Protein AF-A0A242JW82-F1 (afdb_monomer)

Sequence (270 aa):
NHHTPETTEVKGTKTWDDANNQDGKRPDSITVNLLADGEQIATKAVTENDGWSYEFQNLPKYKDGKEIVYTITENAVENYTTEIEGFNITNTYNPGKISGTVVKHWEDKNNQAGIRPDSIKIQLYANGEKQGQPVELTEKGNWMYSWKELEARDKDGKAIQYSIKEVDVADGYTATITGENTGNLLITNTHTFNTPKEPKTPSGYKTTNNPKTPSEAKATNQPKTPSALKRYLPKTGEQRAVWMMVAGLIVLLTISMYYFYQKKKIRKDQ

Foldseek 3Di:
DDDDFDWDKAKEAEAEACVVCPVVQDDQWWKKFKDWLQHTDDIDIAGVVNVRIDMDTRHGQDDPRHGIDIDMWIFKRAQWWWDQDGRYIYTYRHHQFIKAKEAEHEACRVCPVVQDDQKWWKFKDWQNHTDDDTDIAGVVNSRMDMDTGHGQADPVRHGIDMDMDTDPQGPQWDWDWDDPGRRYIYIYTHGDPPDPDDPPDPPDDDDDDDDDDDDDDDDDDDDDDDDDDDDDDDDDDDDPDPVVVVVVVVVVVVVVVVVVVVVVVVVVVD

Organism: NCBI:txid1987383

InterPro domains:
  IPR008454 Collagen-binding surface protein Cna-like, B-type domain [PF05738] (10-92)
  IPR008454 Collagen-binding surface protein Cna-like, B-type domain [PF05738] (101-190)
  IPR008454 Collagen-binding surface protein Cna-like, B-type domain [cd00222] (8-93)
  IPR008454 Collagen-binding surface protein Cna-like, B-type domain [cd00222] (101-191)
  IPR019931 LPXTG cell wall anchor motif [PF00746] (231-265)

Secondary structure (DSSP, 8-state):
--PPPPEEEEEEEEEEESTTTTTS---SEEEEEEEETTEEEEEEEEEGGGTTEEEEEEEESEETTEE--EEEEE---TTEEEEEETTEEEEEE-TTEEEEEEEEEEESTTTTTS---SEEEEEEEETTEEEEEEEEEEGGGTTEEEEEEEESB-TTSPBP-EEEEEESPPTTEEEEEE-SSTTSEEEEEEE---PPP-----------------------------------PPP------TTHHHHHHHHHHHHHHHHHHHHHHHTT--

Solvent-accessible surface area (backbone atoms only — not comparable to full-atom values): 16649 Å² total; per-residue (Å²): 136,88,80,79,79,61,61,41,70,52,65,34,42,56,46,76,52,39,77,87,46,70,83,69,66,72,69,78,58,50,44,41,35,38,22,50,57,43,40,79,77,49,72,44,80,38,28,68,92,53,70,29,39,52,75,47,72,80,36,68,40,56,56,98,89,38,74,57,51,75,49,67,42,45,54,51,46,83,30,19,28,66,46,73,60,85,54,32,37,36,36,36,64,34,83,58,16,20,25,34,24,41,31,42,21,69,51,38,75,88,51,70,82,72,70,73,67,79,58,50,37,35,36,42,23,50,73,83,41,80,44,84,75,66,46,77,31,27,70,93,53,68,25,39,52,70,49,66,66,39,65,42,44,47,99,86,67,46,75,52,51,71,49,74,43,76,50,83,73,55,89,73,50,48,82,48,77,51,60,96,44,54,11,48,28,37,35,38,36,40,46,74,80,79,68,77,74,74,77,78,72,82,89,79,77,89,84,79,86,84,90,86,88,87,84,90,81,90,83,90,84,87,87,85,84,83,83,86,80,87,74,85,74,89,77,81,87,77,97,76,70,84,71,60,68,65,58,56,57,57,54,54,54,54,53,52,52,51,54,53,51,53,61,53,52,62,67,72,79,112

Radius of gyration: 29.51 Å; Cα contacts (8 Å, |Δi|>4): 415; chains: 1; bounding box: 77×64×90 Å

Structure (mmCIF, N/CA/C/O backbone):
data_AF-A0A242JW82-F1
#
_entry.id   AF-A0A242JW82-F1
#
loop_
_atom_site.group_PDB
_atom_site.id
_atom_site.type_symbol
_atom_site.label_atom_id
_atom_site.label_alt_id
_atom_site.label_comp_id
_atom_site.label_asym_id
_atom_site.label_entity_id
_atom_site.label_seq_id
_atom_site.pdbx_PDB_ins_code
_atom_site.Cartn_x
_atom_site.Cartn_y
_atom_site.Cartn_z
_atom_site.occupancy
_atom_site.B_iso_or_equiv
_atom_site.auth_seq_id
_atom_site.auth_comp_id
_atom_site.auth_asym_id
_atom_site.auth_atom_id
_atom_site.pdbx_PDB_model_num
ATOM 1 N N . ASN A 1 1 ? -0.964 12.683 -38.938 1.00 51.31 1 ASN A N 1
ATOM 2 C CA . ASN A 1 1 ? -1.502 11.637 -38.044 1.00 51.31 1 ASN A CA 1
ATOM 3 C C . ASN A 1 1 ? -1.725 12.237 -36.675 1.00 51.31 1 ASN A C 1
ATOM 5 O O . ASN A 1 1 ? -0.751 12.574 -36.019 1.00 51.31 1 ASN A O 1
ATOM 9 N N . HIS A 1 2 ? -2.982 12.439 -36.287 1.00 53.31 2 HIS A N 1
ATOM 10 C CA . HIS A 1 2 ? -3.325 12.796 -34.914 1.00 53.31 2 HIS A CA 1
ATOM 11 C C . HIS A 1 2 ? -3.741 11.493 -34.233 1.00 53.31 2 HIS A C 1
ATOM 13 O O . HIS A 1 2 ? -4.727 10.882 -34.632 1.00 53.31 2 HIS A O 1
ATOM 19 N N . HIS A 1 3 ? -2.904 11.001 -33.323 1.00 75.56 3 HIS A N 1
ATOM 20 C CA . HIS A 1 3 ? -3.208 9.829 -32.515 1.00 75.56 3 HIS A CA 1
ATOM 21 C C . HIS A 1 3 ? -3.712 10.332 -31.167 1.00 75.56 3 HIS A C 1
ATOM 23 O O . HIS A 1 3 ? -2.962 10.998 -30.454 1.00 75.56 3 HIS A O 1
ATOM 29 N N . THR A 1 4 ? -4.962 10.031 -30.834 1.00 81.06 4 THR A N 1
ATOM 30 C CA . THR A 1 4 ? -5.502 10.265 -29.494 1.00 81.06 4 THR A CA 1
ATOM 31 C C . THR A 1 4 ? -5.134 9.055 -28.636 1.00 81.06 4 THR A C 1
ATOM 33 O O . THR A 1 4 ? -5.543 7.950 -28.988 1.00 81.06 4 THR A O 1
ATOM 36 N N . PRO A 1 5 ? -4.330 9.209 -27.567 1.00 86.62 5 PRO A N 1
ATOM 37 C CA . PRO A 1 5 ? -3.989 8.096 -26.685 1.00 86.62 5 PRO A CA 1
ATOM 38 C C . PRO A 1 5 ? -5.240 7.465 -26.065 1.00 86.62 5 PRO A C 1
ATOM 40 O O . PRO A 1 5 ? -6.140 8.184 -25.636 1.00 86.62 5 PRO A O 1
ATOM 43 N N . GLU A 1 6 ? -5.284 6.132 -26.003 1.00 94.88 6 GLU A N 1
ATOM 44 C CA . GLU A 1 6 ? -6.328 5.422 -25.259 1.00 94.88 6 GLU A CA 1
ATOM 45 C C . GLU A 1 6 ? -6.200 5.714 -23.763 1.00 94.88 6 GLU A C 1
ATOM 47 O O . GLU A 1 6 ? -5.103 5.657 -23.193 1.00 94.88 6 GLU A O 1
ATOM 52 N N . THR A 1 7 ? -7.337 5.988 -23.128 1.00 97.31 7 THR A N 1
ATOM 53 C CA . THR A 1 7 ? -7.432 6.229 -21.692 1.00 97.31 7 THR A CA 1
ATOM 54 C C . THR A 1 7 ? -8.337 5.211 -21.005 1.00 97.31 7 THR A C 1
ATOM 56 O O . THR A 1 7 ? -9.141 4.526 -21.636 1.00 97.31 7 THR A O 1
ATOM 59 N N . THR A 1 8 ? -8.176 5.105 -19.692 1.00 98.19 8 THR A N 1
ATOM 60 C CA . THR A 1 8 ? -8.960 4.289 -18.771 1.00 98.19 8 THR A CA 1
ATOM 61 C C . THR A 1 8 ? -9.252 5.085 -17.494 1.00 98.19 8 THR A C 1
ATOM 63 O O . THR A 1 8 ? -8.853 6.247 -17.350 1.00 98.19 8 THR A O 1
ATOM 66 N N . GLU A 1 9 ? -9.957 4.461 -16.562 1.00 98.31 9 GLU A N 1
ATOM 67 C CA . GLU A 1 9 ? -10.269 4.993 -15.241 1.00 98.31 9 GLU A CA 1
ATOM 68 C C . GLU A 1 9 ? -10.112 3.909 -14.171 1.00 98.31 9 GLU A C 1
ATOM 70 O O . GLU A 1 9 ? -10.238 2.714 -14.445 1.00 98.31 9 GLU A O 1
ATOM 75 N N . VAL A 1 10 ? -9.856 4.338 -12.937 1.00 98.75 10 VAL A N 1
ATOM 76 C CA . VAL A 1 10 ? -9.871 3.481 -11.746 1.00 98.75 10 VAL A CA 1
ATOM 77 C C . VAL A 1 10 ? -10.945 4.003 -10.806 1.00 98.75 10 VAL A C 1
ATOM 79 O O . VAL A 1 10 ? -10.917 5.172 -10.423 1.00 98.75 10 VAL A O 1
ATOM 82 N N . LYS A 1 11 ? -11.882 3.129 -10.430 1.00 98.62 11 LYS A N 1
ATOM 83 C CA . LYS A 1 11 ? -13.003 3.415 -9.526 1.00 98.62 11 LYS A CA 1
ATOM 84 C C . LYS A 1 11 ? -13.031 2.408 -8.394 1.00 98.62 11 LYS A C 1
ATOM 86 O O . LYS A 1 11 ? -12.814 1.221 -8.629 1.00 98.62 11 LYS A O 1
ATOM 91 N N . GLY A 1 12 ? -13.332 2.888 -7.197 1.00 98.62 12 GLY A N 1
ATOM 92 C CA . GLY A 1 12 ? -13.334 2.078 -5.992 1.00 98.62 12 GLY A CA 1
ATOM 93 C C . GLY A 1 12 ? -14.294 2.598 -4.936 1.00 98.62 12 GLY A C 1
ATOM 94 O O . GLY A 1 12 ? -14.728 3.753 -4.968 1.00 98.62 12 GLY A O 1
ATOM 95 N N . THR A 1 13 ? -14.613 1.723 -3.990 1.00 98.56 13 THR A N 1
ATOM 96 C CA . THR A 1 13 ? -15.412 2.054 -2.807 1.00 98.56 13 THR A CA 1
ATOM 97 C C . THR A 1 13 ? -14.682 1.670 -1.536 1.00 98.56 13 THR A C 1
ATOM 99 O O . THR A 1 13 ? -13.872 0.742 -1.521 1.00 98.56 13 THR A O 1
ATOM 102 N N . LYS A 1 14 ? -14.979 2.400 -0.466 1.00 98.62 14 LYS A N 1
ATOM 103 C CA . LYS A 1 14 ? -14.490 2.164 0.878 1.00 98.62 14 LYS A CA 1
ATOM 104 C C . LYS A 1 14 ? -15.633 1.648 1.749 1.00 98.62 14 LYS A C 1
ATOM 106 O O . LYS A 1 14 ? -16.652 2.310 1.917 1.00 98.62 14 LYS A O 1
ATOM 111 N N . THR A 1 15 ? -15.424 0.479 2.337 1.00 98.75 15 THR A N 1
ATOM 112 C CA . THR A 1 15 ? -16.313 -0.131 3.325 1.00 98.75 15 THR A CA 1
ATOM 113 C C . THR A 1 15 ? -15.662 -0.094 4.704 1.00 98.75 15 THR A C 1
ATOM 115 O O . THR A 1 15 ? -14.454 -0.301 4.850 1.00 98.75 15 THR A O 1
ATOM 118 N N . TRP A 1 16 ? -16.478 0.170 5.720 1.00 98.81 16 TRP A N 1
ATOM 119 C CA . TRP A 1 16 ? -16.090 0.116 7.125 1.00 98.81 16 TRP A CA 1
ATOM 120 C C . TRP A 1 16 ? -16.782 -1.068 7.797 1.00 98.81 16 TRP A C 1
ATOM 122 O O . TRP A 1 16 ? -18.008 -1.157 7.783 1.00 98.81 16 TRP A O 1
ATOM 132 N N . ASP A 1 17 ? -15.993 -1.959 8.386 1.00 98.62 17 ASP A N 1
ATOM 133 C CA . ASP A 1 17 ? -16.448 -3.068 9.222 1.00 98.62 17 ASP A CA 1
ATOM 134 C C . ASP A 1 17 ? -16.107 -2.748 10.686 1.00 98.62 17 ASP A C 1
ATOM 136 O O . ASP A 1 17 ? -15.070 -3.133 11.226 1.00 98.62 17 ASP A O 1
ATOM 140 N N . ASP A 1 18 ? -16.939 -1.896 11.287 1.00 98.50 18 ASP A N 1
ATOM 141 C CA . ASP A 1 18 ? -16.693 -1.251 12.586 1.00 98.50 18 ASP A CA 1
ATOM 142 C C . ASP A 1 18 ? -17.968 -1.091 13.434 1.00 98.50 18 ASP A C 1
ATOM 144 O O . ASP A 1 18 ? -18.084 -0.178 14.255 1.00 98.50 18 ASP A O 1
ATOM 148 N N . ALA A 1 19 ? -18.957 -1.960 13.195 1.00 98.25 19 ALA A N 1
ATOM 149 C CA . ALA A 1 19 ? -20.264 -1.930 13.853 1.00 98.25 19 ALA A CA 1
ATOM 150 C C . ALA A 1 19 ? -20.965 -0.555 13.771 1.00 98.25 19 ALA A C 1
ATOM 152 O O . ALA A 1 19 ? -21.528 -0.072 14.752 1.00 98.25 19 ALA A O 1
ATOM 153 N N . ASN A 1 20 ? -20.952 0.071 12.587 1.00 97.38 20 ASN A N 1
ATOM 154 C CA . ASN A 1 20 ? -21.469 1.428 12.360 1.00 97.38 20 ASN A CA 1
ATOM 155 C C . ASN A 1 20 ? -20.783 2.475 13.248 1.00 97.38 20 ASN A C 1
ATOM 157 O O . ASN A 1 20 ? -21.441 3.348 13.815 1.00 97.38 20 ASN A O 1
ATOM 161 N N . ASN A 1 21 ? -19.456 2.388 13.350 1.00 98.00 21 ASN A N 1
ATOM 162 C CA . ASN A 1 21 ? -18.626 3.280 14.154 1.00 98.00 21 ASN A CA 1
ATOM 163 C C . ASN A 1 21 ? -19.058 3.343 15.635 1.00 98.00 21 ASN A C 1
ATOM 165 O O . ASN A 1 21 ? -19.049 4.415 16.241 1.00 98.00 21 ASN A O 1
ATOM 169 N N . GLN A 1 22 ? -19.437 2.203 16.227 1.00 98.19 22 GLN A N 1
ATOM 170 C CA . GLN A 1 22 ? -19.924 2.123 17.613 1.00 98.19 22 GLN A CA 1
ATOM 171 C C . GLN A 1 22 ? -18.964 2.780 18.623 1.00 98.19 22 GLN A C 1
ATOM 173 O O . GLN A 1 22 ? -19.408 3.426 19.572 1.00 98.19 22 GLN A O 1
ATOM 178 N N . ASP A 1 23 ? -17.655 2.638 18.402 1.00 97.75 23 ASP A N 1
ATOM 179 C CA . ASP A 1 23 ? -16.612 3.153 19.295 1.00 97.75 23 ASP A CA 1
ATOM 180 C C . ASP A 1 23 ? -16.144 4.579 18.951 1.00 97.75 23 ASP A C 1
ATOM 182 O O . ASP A 1 23 ? -15.255 5.123 19.615 1.00 97.75 23 ASP A O 1
ATOM 186 N N . GLY A 1 24 ? -16.711 5.198 17.908 1.00 97.94 24 GLY A N 1
ATOM 187 C CA . GLY A 1 24 ? -16.360 6.556 17.484 1.00 97.94 24 GLY A CA 1
ATOM 188 C C . GLY A 1 24 ? -14.897 6.705 17.050 1.00 97.94 24 GLY A C 1
ATOM 189 O O . GLY A 1 24 ? -14.291 7.747 17.294 1.00 97.94 24 GLY A O 1
ATOM 190 N N . LYS A 1 25 ? -14.296 5.647 16.485 1.00 98.19 25 LYS A N 1
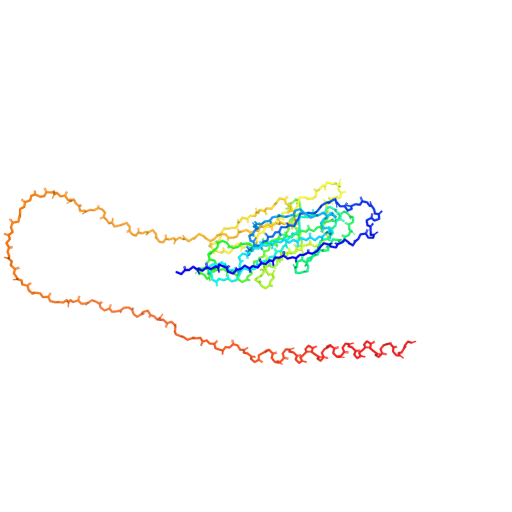ATOM 191 C CA . LYS A 1 25 ? -12.878 5.602 16.076 1.00 98.19 25 LYS A CA 1
ATOM 192 C C . LYS A 1 25 ? -12.649 5.722 14.579 1.00 98.19 25 LYS A C 1
ATOM 194 O O . LYS A 1 25 ? -11.498 5.819 14.161 1.00 98.19 25 LYS A O 1
ATOM 199 N N . ARG A 1 26 ? -13.703 5.687 13.763 1.00 98.56 26 ARG A N 1
ATOM 200 C CA . ARG A 1 26 ? -13.588 5.925 12.323 1.00 98.56 26 ARG A CA 1
ATOM 201 C C . ARG A 1 26 ? -13.021 7.334 12.075 1.00 98.56 26 ARG A C 1
ATOM 203 O O . ARG A 1 26 ? -13.561 8.285 12.639 1.00 98.56 26 ARG A O 1
ATOM 210 N N . PRO A 1 27 ? -11.957 7.488 11.268 1.00 98.31 27 PRO A N 1
ATOM 211 C CA . PRO A 1 27 ? -11.445 8.801 10.897 1.00 98.31 27 PRO A CA 1
ATOM 212 C C . PRO A 1 27 ? -12.389 9.506 9.914 1.00 98.31 27 PRO A C 1
ATOM 214 O O . PRO A 1 27 ? -13.105 8.860 9.151 1.00 98.31 27 PRO A O 1
ATOM 217 N N . ASP A 1 28 ? -12.309 10.834 9.861 1.00 98.38 28 ASP A N 1
ATOM 218 C CA . ASP A 1 28 ? -13.106 11.652 8.932 1.00 98.38 28 ASP A CA 1
ATOM 219 C C . ASP A 1 28 ? -12.698 11.460 7.459 1.00 98.38 28 ASP A C 1
ATOM 221 O O . ASP A 1 28 ? -13.462 11.758 6.538 1.00 98.38 28 ASP A O 1
ATOM 225 N N . SER A 1 29 ? -11.472 10.979 7.223 1.00 98.50 29 SER A N 1
ATOM 226 C CA . SER A 1 29 ? -10.948 10.714 5.886 1.00 98.50 29 SER A CA 1
ATOM 227 C C . SER A 1 29 ? -9.929 9.578 5.871 1.00 98.50 29 SER A C 1
ATOM 229 O O . SER A 1 29 ? -9.275 9.290 6.874 1.00 98.50 29 SER A O 1
ATOM 231 N N . ILE A 1 30 ? -9.767 8.972 4.699 1.00 98.56 30 ILE A N 1
ATOM 232 C CA . ILE A 1 30 ? -8.640 8.098 4.354 1.00 98.56 30 ILE A CA 1
ATOM 233 C C . ILE A 1 30 ? -7.867 8.708 3.186 1.00 98.56 30 ILE A C 1
ATOM 235 O O . ILE A 1 30 ? -8.388 9.555 2.460 1.00 98.56 30 ILE A O 1
ATOM 239 N N . THR A 1 31 ? -6.634 8.254 2.970 1.00 98.50 31 THR A N 1
ATOM 240 C CA . THR A 1 31 ? -5.857 8.597 1.771 1.00 98.50 31 THR A CA 1
ATOM 241 C C . THR A 1 31 ? -5.645 7.350 0.928 1.00 98.50 31 THR A C 1
ATOM 243 O O . THR A 1 31 ? -4.999 6.406 1.380 1.00 98.50 31 THR A O 1
ATOM 246 N N . VAL A 1 32 ? -6.173 7.370 -0.295 1.00 98.75 32 VAL A N 1
ATOM 247 C CA . VAL A 1 32 ? -5.980 6.328 -1.308 1.00 98.75 32 VAL A CA 1
ATOM 248 C C . VAL A 1 32 ? -4.890 6.772 -2.273 1.00 98.75 32 VAL A C 1
ATOM 250 O O . VAL A 1 32 ? -4.947 7.882 -2.807 1.00 98.75 32 VAL A O 1
ATOM 253 N N . ASN A 1 33 ? -3.913 5.908 -2.524 1.00 98.44 33 ASN A N 1
ATOM 254 C CA . ASN A 1 33 ? -2.832 6.146 -3.473 1.00 98.44 33 ASN A CA 1
ATOM 255 C C . ASN A 1 33 ? -3.079 5.315 -4.735 1.00 98.44 33 ASN A C 1
ATOM 257 O O . ASN A 1 33 ? -3.393 4.130 -4.639 1.00 98.44 33 ASN A O 1
ATOM 261 N N . LEU A 1 34 ? -2.924 5.927 -5.908 1.00 98.62 34 LEU A N 1
ATOM 262 C CA . LEU A 1 34 ? -2.964 5.251 -7.203 1.00 98.62 34 LEU A CA 1
ATOM 263 C C . LEU A 1 34 ? -1.539 4.997 -7.683 1.00 98.62 34 LEU A C 1
ATOM 265 O O . LEU A 1 34 ? -0.732 5.932 -7.751 1.00 98.62 34 LEU A O 1
ATOM 269 N N . LEU A 1 35 ? -1.264 3.754 -8.071 1.00 98.31 35 LEU A N 1
ATOM 270 C CA . LEU A 1 35 ? 0.023 3.341 -8.606 1.00 98.31 35 LEU A CA 1
ATOM 271 C C . LEU A 1 35 ? -0.118 2.830 -10.043 1.00 98.31 35 LEU A C 1
ATOM 273 O O . LEU A 1 35 ? -1.079 2.135 -10.368 1.00 98.31 35 LEU A O 1
ATOM 277 N N . ALA A 1 36 ? 0.850 3.178 -10.888 1.00 98.19 36 ALA A N 1
ATOM 278 C CA . ALA A 1 36 ? 1.005 2.727 -12.266 1.00 98.19 36 ALA A CA 1
ATOM 279 C C . ALA A 1 36 ? 2.320 1.951 -12.380 1.00 98.19 36 ALA A C 1
ATOM 281 O O . ALA A 1 36 ? 3.388 2.519 -12.164 1.00 98.19 36 ALA A O 1
ATOM 282 N N . ASP A 1 37 ? 2.258 0.651 -12.670 1.00 97.31 37 ASP A N 1
ATOM 283 C CA . ASP A 1 37 ? 3.437 -0.232 -12.706 1.00 97.31 37 ASP A CA 1
ATOM 284 C C . ASP A 1 37 ? 4.290 -0.134 -11.420 1.00 97.31 37 ASP A C 1
ATOM 286 O O . ASP A 1 37 ? 5.526 -0.112 -11.438 1.00 97.31 37 ASP A O 1
ATOM 290 N N . GLY A 1 38 ? 3.603 -0.015 -10.281 1.00 96.19 38 GLY A N 1
ATOM 291 C CA . GLY A 1 38 ? 4.198 0.144 -8.955 1.00 96.19 38 GLY A CA 1
ATOM 292 C C . GLY A 1 38 ? 4.685 1.558 -8.615 1.00 96.19 38 GLY A C 1
ATOM 293 O O . GLY A 1 38 ? 5.053 1.790 -7.471 1.00 96.19 38 GLY A O 1
ATOM 294 N N . GLU A 1 39 ? 4.669 2.513 -9.548 1.00 95.88 39 GLU A N 1
ATOM 295 C CA . GLU A 1 39 ? 5.005 3.921 -9.293 1.00 95.88 39 GLU A CA 1
ATOM 296 C C . GLU A 1 39 ? 3.769 4.675 -8.794 1.00 95.88 39 GLU A C 1
ATOM 298 O O . GLU A 1 39 ? 2.738 4.668 -9.460 1.00 95.88 39 GLU A O 1
ATOM 303 N N . GLN A 1 40 ? 3.842 5.358 -7.652 1.00 96.62 40 GLN A N 1
ATOM 304 C CA . GLN A 1 40 ? 2.736 6.204 -7.201 1.00 96.62 40 GLN A CA 1
ATOM 305 C C . GLN A 1 40 ? 2.601 7.443 -8.096 1.00 96.62 40 GLN A C 1
ATOM 307 O O . GLN A 1 40 ? 3.508 8.268 -8.155 1.00 96.62 40 GLN A O 1
ATOM 312 N N . ILE A 1 41 ? 1.437 7.611 -8.730 1.00 97.44 41 ILE A N 1
ATOM 313 C CA . ILE A 1 41 ? 1.179 8.713 -9.673 1.00 97.44 41 ILE A CA 1
ATOM 314 C C . ILE A 1 41 ? 0.133 9.719 -9.184 1.00 97.44 41 ILE A C 1
ATOM 316 O O . ILE A 1 41 ? 0.066 10.834 -9.698 1.00 97.44 41 ILE A O 1
ATOM 320 N N . ALA A 1 42 ? -0.701 9.341 -8.214 1.00 98.06 42 ALA A N 1
ATOM 321 C CA . ALA A 1 42 ? -1.715 10.221 -7.649 1.00 98.06 42 ALA A CA 1
ATOM 322 C C . ALA A 1 42 ? -2.119 9.771 -6.243 1.00 98.06 42 ALA A C 1
ATOM 324 O O . ALA A 1 42 ? -1.948 8.611 -5.867 1.00 98.06 42 ALA A O 1
ATOM 325 N N . THR A 1 43 ? -2.705 10.692 -5.485 1.00 97.88 43 THR A N 1
ATOM 326 C CA . THR A 1 43 ? -3.366 10.411 -4.209 1.00 97.88 43 THR A CA 1
ATOM 327 C C . THR A 1 43 ? -4.721 11.102 -4.168 1.00 97.88 43 THR A C 1
ATOM 329 O O . THR A 1 43 ? -4.953 12.091 -4.868 1.00 97.88 43 THR A O 1
ATOM 332 N N . LYS A 1 44 ? -5.640 10.568 -3.365 1.00 98.25 44 LYS A N 1
ATOM 333 C CA . LYS A 1 44 ? -6.968 11.140 -3.149 1.00 98.25 44 LYS A CA 1
ATOM 334 C C . LYS A 1 44 ? -7.383 10.955 -1.697 1.00 98.25 44 LYS A C 1
ATOM 336 O O . LYS A 1 44 ? -7.354 9.841 -1.178 1.00 98.25 44 LYS A O 1
ATOM 341 N N . ALA A 1 45 ? -7.773 12.052 -1.054 1.00 98.44 45 ALA A N 1
ATOM 342 C CA . ALA A 1 45 ? -8.498 11.990 0.205 1.00 98.44 45 ALA A CA 1
ATOM 343 C C . ALA A 1 45 ? -9.941 11.552 -0.081 1.00 98.44 45 ALA A C 1
ATOM 345 O O . ALA A 1 45 ? -10.555 12.061 -1.020 1.00 98.44 45 ALA A O 1
ATOM 346 N N . VAL A 1 46 ? -10.456 10.602 0.696 1.00 98.69 46 VAL A N 1
ATOM 347 C CA . VAL A 1 46 ? -11.823 10.076 0.569 1.00 98.69 46 VAL A CA 1
ATOM 348 C C . VAL A 1 46 ? -12.522 10.230 1.907 1.00 98.69 46 VAL A C 1
ATOM 350 O O . VAL A 1 46 ? -11.972 9.833 2.935 1.00 98.69 46 VAL A O 1
ATOM 353 N N . THR A 1 47 ? -13.715 10.811 1.882 1.00 98.69 47 THR A N 1
ATOM 354 C CA . THR A 1 47 ? -14.495 11.172 3.069 1.00 98.69 47 THR A CA 1
ATOM 355 C C . THR A 1 47 ? -15.904 10.582 3.015 1.00 98.69 47 THR A C 1
ATOM 357 O O . THR A 1 47 ? -16.341 10.032 2.001 1.00 98.69 47 THR A O 1
ATOM 360 N N . GLU A 1 48 ? -16.659 10.748 4.100 1.00 98.12 48 GLU A N 1
ATOM 361 C CA . GLU A 1 48 ? -18.090 10.432 4.119 1.00 98.12 48 GLU A CA 1
ATOM 362 C C . GLU A 1 48 ? -18.903 11.289 3.131 1.00 98.12 48 GLU A C 1
ATOM 364 O O . GLU A 1 48 ? -19.844 10.782 2.523 1.00 98.12 48 GLU A O 1
ATOM 369 N N . ASN A 1 49 ? -18.509 12.547 2.891 1.00 98.25 49 ASN A N 1
ATOM 370 C CA . ASN A 1 49 ? -19.175 13.423 1.915 1.00 98.25 49 ASN A CA 1
ATOM 371 C C . ASN A 1 49 ? -19.054 12.899 0.475 1.00 98.25 49 ASN A C 1
ATOM 373 O O . ASN A 1 49 ? -19.919 13.175 -0.354 1.00 98.25 49 ASN A O 1
ATOM 377 N N . ASP A 1 50 ? -18.011 12.114 0.189 1.00 97.94 50 ASP A N 1
ATOM 378 C CA . ASP A 1 50 ? -17.818 11.430 -1.095 1.00 97.94 50 ASP A CA 1
ATOM 379 C C . ASP A 1 50 ? -18.614 10.112 -1.179 1.00 97.94 50 ASP A C 1
ATOM 381 O O . ASP A 1 50 ? -18.440 9.323 -2.113 1.00 97.94 50 ASP A O 1
ATOM 385 N N . GLY A 1 51 ? -19.438 9.813 -0.167 1.00 98.38 51 GLY A N 1
ATOM 386 C CA . GLY A 1 51 ? -20.110 8.525 -0.020 1.00 98.38 51 GLY A CA 1
ATOM 387 C C . GLY A 1 51 ? -19.126 7.364 0.103 1.00 98.38 51 GLY A C 1
ATOM 388 O O . GLY A 1 51 ? -19.443 6.260 -0.335 1.00 98.38 51 GLY A O 1
ATOM 389 N N . TRP A 1 52 ? -17.918 7.618 0.629 1.00 98.56 52 TRP A N 1
ATOM 390 C CA . TRP A 1 52 ? -16.827 6.643 0.681 1.00 98.56 52 TRP A CA 1
ATOM 391 C C . TRP A 1 52 ? -16.507 6.028 -0.694 1.00 98.56 52 TRP A C 1
ATOM 393 O O . TRP A 1 52 ? -16.194 4.845 -0.812 1.00 98.56 52 TRP A O 1
ATOM 403 N N . SER A 1 53 ? -16.574 6.835 -1.754 1.00 98.50 53 SER A N 1
ATOM 404 C CA . SER A 1 53 ? -16.252 6.424 -3.122 1.00 98.50 53 SER A CA 1
ATOM 405 C C . SER A 1 53 ? -15.141 7.282 -3.718 1.00 98.50 53 SER A C 1
ATOM 407 O O . SER A 1 53 ? -14.937 8.434 -3.334 1.00 98.50 53 SER A O 1
ATOM 409 N N . TYR A 1 54 ? -14.384 6.717 -4.656 1.00 98.75 54 TYR A N 1
ATOM 410 C CA . TYR A 1 54 ? -13.329 7.450 -5.342 1.00 98.75 54 TYR A CA 1
ATOM 411 C C . TYR A 1 54 ? -13.152 7.009 -6.787 1.00 98.75 54 TYR A C 1
ATOM 413 O O . TYR A 1 54 ? -13.547 5.925 -7.214 1.00 98.75 54 TYR A O 1
ATOM 421 N N . GLU A 1 55 ? -12.521 7.902 -7.538 1.00 98.62 55 GLU A N 1
ATOM 422 C CA . GLU A 1 55 ? -12.319 7.779 -8.970 1.00 98.62 55 GLU A CA 1
ATOM 423 C C . GLU A 1 55 ? -11.071 8.560 -9.383 1.00 98.62 55 GLU A C 1
ATOM 425 O O . GLU A 1 55 ? -10.852 9.679 -8.893 1.00 98.62 55 GLU A O 1
ATOM 430 N N . PHE A 1 56 ? -10.311 7.966 -10.303 1.00 98.69 56 PHE A N 1
ATOM 431 C CA . PHE A 1 56 ? -9.218 8.561 -11.062 1.00 98.69 56 PHE A CA 1
ATOM 432 C C . PHE A 1 56 ? -9.517 8.394 -12.560 1.00 98.69 56 PHE A C 1
ATOM 434 O O . PHE A 1 56 ? -9.618 7.268 -13.046 1.00 98.69 56 PHE A O 1
ATOM 441 N N . GLN A 1 57 ? -9.676 9.504 -13.282 1.00 97.94 57 GLN A N 1
ATOM 442 C CA . GLN A 1 57 ? -10.067 9.526 -14.699 1.00 97.94 57 GLN A CA 1
ATOM 443 C C . GLN A 1 57 ? -8.889 9.849 -15.621 1.00 97.94 57 GLN A C 1
ATOM 445 O O . GLN A 1 57 ? -7.867 10.373 -15.181 1.00 97.94 57 GLN A O 1
ATOM 450 N N . ASN A 1 58 ? -9.091 9.635 -16.925 1.00 97.00 58 ASN A N 1
ATOM 451 C CA . ASN A 1 58 ? -8.163 10.032 -17.990 1.00 97.00 58 ASN A CA 1
ATOM 452 C C . ASN A 1 58 ? -6.757 9.437 -17.818 1.00 97.00 58 ASN A C 1
ATOM 454 O O . ASN A 1 58 ? -5.757 10.059 -18.173 1.00 97.00 58 ASN A O 1
ATOM 458 N N . LEU A 1 59 ? -6.688 8.226 -17.269 1.00 98.19 59 LEU A N 1
ATOM 459 C CA . LEU A 1 59 ? -5.441 7.510 -17.053 1.00 98.19 59 LEU A CA 1
ATOM 460 C C . LEU A 1 59 ? -4.974 6.910 -18.382 1.00 98.19 59 LEU A C 1
ATOM 462 O O . LEU A 1 59 ? -5.795 6.309 -19.071 1.00 98.19 59 LEU A O 1
ATOM 466 N N . PRO A 1 60 ? -3.705 7.050 -18.794 1.00 97.69 60 PRO A N 1
ATOM 467 C CA . PRO A 1 60 ? -3.224 6.396 -20.007 1.00 97.69 60 PRO A CA 1
ATOM 468 C C . PRO A 1 60 ? -3.374 4.878 -19.882 1.00 97.69 60 PRO A C 1
ATOM 470 O O . PRO A 1 60 ? -3.060 4.302 -18.852 1.00 97.69 60 PRO A O 1
ATOM 473 N N . LYS A 1 61 ? -3.830 4.200 -20.935 1.00 97.69 61 LYS A N 1
ATOM 474 C CA . LYS A 1 61 ? -3.920 2.731 -20.905 1.00 97.69 61 LYS A CA 1
ATOM 475 C C . LYS A 1 61 ? -2.578 2.049 -21.190 1.00 97.69 61 LYS A C 1
ATOM 477 O O . LYS A 1 61 ? -2.327 0.944 -20.721 1.00 97.69 61 LYS A O 1
ATOM 482 N N . TYR A 1 62 ? -1.704 2.718 -21.942 1.00 95.81 62 TYR A N 1
ATOM 483 C CA . TYR A 1 62 ? -0.420 2.175 -22.378 1.00 95.81 62 TYR A CA 1
ATOM 484 C C . TYR A 1 62 ? 0.740 3.139 -22.101 1.00 95.81 62 TYR A C 1
ATOM 486 O O . TYR A 1 62 ? 0.610 4.347 -22.307 1.00 95.81 62 TYR A O 1
ATOM 494 N N . LYS A 1 63 ? 1.901 2.587 -21.732 1.00 93.31 63 LYS A N 1
ATOM 495 C CA . LYS A 1 63 ? 3.206 3.266 -21.651 1.00 93.31 63 LYS A CA 1
ATOM 496 C C . LYS A 1 63 ? 4.208 2.468 -22.482 1.00 93.31 63 LYS A C 1
ATOM 498 O O . LYS A 1 63 ? 4.351 1.263 -22.304 1.00 93.31 63 LYS A O 1
ATOM 503 N N . ASP A 1 64 ? 4.850 3.117 -23.452 1.00 90.06 64 ASP A N 1
ATOM 504 C CA . ASP A 1 64 ? 5.816 2.485 -24.369 1.00 90.06 64 ASP A CA 1
ATOM 505 C C . ASP A 1 64 ? 5.292 1.215 -25.077 1.00 90.06 64 ASP A C 1
ATOM 507 O O . ASP A 1 64 ? 6.025 0.254 -25.310 1.00 90.06 64 ASP A O 1
ATOM 511 N N . GLY A 1 65 ? 3.997 1.199 -25.414 1.00 90.38 65 GLY A N 1
ATOM 512 C CA . GLY A 1 65 ? 3.343 0.078 -26.097 1.00 90.38 65 GLY A CA 1
ATOM 513 C C . GLY A 1 65 ? 3.004 -1.125 -25.207 1.00 90.38 65 GLY A C 1
ATOM 514 O O . GLY A 1 65 ? 2.503 -2.120 -25.727 1.00 90.38 65 GLY A O 1
ATOM 515 N N . LYS A 1 66 ? 3.243 -1.047 -23.891 1.00 92.25 66 LYS A N 1
ATOM 516 C CA . LYS A 1 66 ? 2.783 -2.027 -22.894 1.00 92.25 66 LYS A CA 1
ATOM 517 C C . LYS A 1 66 ? 1.603 -1.464 -22.109 1.00 92.25 66 LYS A C 1
ATOM 519 O O . LYS A 1 66 ? 1.549 -0.260 -21.871 1.00 92.25 66 LYS A O 1
ATOM 524 N N . GLU A 1 67 ? 0.641 -2.318 -21.774 1.00 95.81 67 GLU A N 1
ATOM 525 C CA . GLU A 1 67 ? -0.496 -1.936 -20.930 1.00 95.81 67 GLU A CA 1
ATOM 526 C C . GLU A 1 67 ? -0.001 -1.655 -19.511 1.00 95.81 67 GLU A C 1
ATOM 528 O O . GLU A 1 67 ? 0.837 -2.399 -19.000 1.00 95.81 67 GLU A O 1
ATOM 533 N N . ILE A 1 68 ? -0.483 -0.567 -18.914 1.00 97.62 68 ILE A N 1
ATOM 534 C CA . ILE A 1 68 ? -0.106 -0.162 -17.558 1.00 97.62 68 ILE A CA 1
ATOM 535 C C . ILE A 1 68 ? -0.915 -0.981 -16.556 1.00 97.62 68 ILE A C 1
ATOM 537 O O . ILE A 1 68 ? -2.144 -1.051 -16.646 1.00 97.62 68 ILE A O 1
ATOM 541 N N . VAL A 1 69 ? -0.242 -1.548 -15.558 1.00 97.81 69 VAL A N 1
ATOM 542 C CA . VAL A 1 69 ? -0.912 -2.202 -14.433 1.00 97.81 69 VAL A CA 1
ATOM 543 C C . VAL A 1 69 ? -1.225 -1.157 -13.369 1.00 97.81 69 VAL A C 1
ATOM 545 O O . VAL A 1 69 ? -0.327 -0.643 -12.700 1.00 97.81 69 VAL A O 1
ATOM 548 N N . TYR A 1 70 ? -2.512 -0.852 -13.205 1.00 98.56 70 TYR A N 1
ATOM 549 C CA . TYR A 1 70 ? -2.993 0.031 -12.148 1.00 98.56 70 TYR A CA 1
ATOM 550 C C . TYR A 1 70 ? -3.334 -0.741 -10.877 1.00 98.56 70 TYR A C 1
ATOM 552 O O . TYR A 1 70 ? -4.087 -1.715 -10.913 1.00 98.56 70 TYR A O 1
ATOM 560 N N . THR A 1 71 ? -2.830 -0.263 -9.743 1.00 98.56 71 THR A N 1
ATOM 561 C CA . THR A 1 71 ? -3.161 -0.764 -8.403 1.00 98.56 71 THR A CA 1
ATOM 562 C C . THR A 1 71 ? -3.409 0.398 -7.449 1.00 98.56 71 THR A C 1
ATOM 564 O O . THR A 1 71 ? -3.138 1.557 -7.771 1.00 98.56 71 THR A O 1
ATOM 567 N N . ILE A 1 72 ? -3.965 0.100 -6.276 1.00 98.75 72 ILE A N 1
ATOM 568 C CA . ILE A 1 72 ? -4.177 1.092 -5.224 1.00 98.75 72 ILE A CA 1
ATOM 569 C C . ILE A 1 72 ? -3.622 0.605 -3.891 1.00 98.75 72 ILE A C 1
ATOM 571 O O . ILE A 1 72 ? -3.567 -0.596 -3.628 1.00 98.75 72 ILE A O 1
ATOM 575 N N . THR A 1 73 ? -3.234 1.553 -3.046 1.00 98.56 73 THR A N 1
ATOM 576 C CA . THR A 1 73 ? -2.948 1.331 -1.624 1.00 98.56 73 THR A CA 1
ATOM 577 C C . THR A 1 73 ? -3.717 2.343 -0.782 1.00 98.56 73 THR A C 1
ATOM 579 O O . THR A 1 73 ? -4.181 3.368 -1.285 1.00 98.56 73 THR A O 1
ATOM 582 N N . GLU A 1 74 ? -3.854 2.067 0.510 1.00 98.50 74 GLU A N 1
ATOM 583 C CA . GLU A 1 74 ? -4.399 3.005 1.489 1.00 98.50 74 GLU A CA 1
ATOM 584 C C . GLU A 1 74 ? -3.313 3.327 2.509 1.00 98.50 74 GLU A C 1
ATOM 586 O O . GLU A 1 74 ? -2.629 2.421 2.986 1.00 98.50 74 GLU A O 1
ATOM 591 N N . ASN A 1 75 ? -3.171 4.600 2.879 1.00 98.06 75 ASN A N 1
ATOM 592 C CA . ASN A 1 75 ? -2.331 4.934 4.021 1.00 98.06 75 ASN A CA 1
ATOM 593 C C . ASN A 1 75 ? -2.855 4.242 5.285 1.00 98.06 75 ASN A C 1
ATOM 595 O O . ASN A 1 75 ? -4.060 4.209 5.516 1.00 98.06 75 ASN A O 1
ATOM 599 N N . ALA A 1 76 ? -1.957 3.718 6.120 1.00 97.12 76 ALA A N 1
ATOM 600 C CA . ALA A 1 76 ? -2.372 2.958 7.296 1.00 97.12 76 ALA A CA 1
ATOM 601 C C . ALA A 1 76 ? -3.289 3.780 8.215 1.00 97.12 76 ALA A C 1
ATOM 603 O O . ALA A 1 76 ? -2.978 4.920 8.566 1.00 97.12 76 ALA A O 1
ATOM 604 N N . VAL A 1 77 ? -4.402 3.171 8.623 1.00 97.75 77 VAL A N 1
ATOM 605 C CA . VAL A 1 77 ? -5.384 3.774 9.527 1.00 97.75 77 VAL A CA 1
ATOM 606 C C . VAL A 1 77 ? -5.220 3.162 10.918 1.00 97.75 77 VAL A C 1
ATOM 608 O O . VAL A 1 77 ? -5.256 1.944 11.079 1.00 97.75 77 VAL A O 1
ATOM 611 N N . GLU A 1 78 ? -5.019 4.005 11.932 1.00 95.69 78 GLU A N 1
ATOM 612 C CA . GLU A 1 78 ? -4.831 3.555 13.317 1.00 95.69 78 GLU A CA 1
ATOM 613 C C . GLU A 1 78 ? -6.061 2.784 13.819 1.00 95.69 78 GLU A C 1
ATOM 615 O O . GLU A 1 78 ? -7.183 3.269 13.691 1.00 95.69 78 GLU A O 1
ATOM 620 N N . ASN A 1 79 ? -5.849 1.623 14.448 1.00 97.56 79 ASN A N 1
ATOM 621 C CA . ASN A 1 79 ? -6.892 0.709 14.938 1.00 97.56 79 ASN A CA 1
ATOM 622 C C . ASN A 1 79 ? -7.703 0.008 13.843 1.00 97.56 79 ASN A C 1
ATOM 624 O O . ASN A 1 79 ? -8.786 -0.499 14.128 1.00 97.56 79 ASN A O 1
ATOM 628 N N . TYR A 1 80 ? -7.216 -0.026 12.604 1.00 98.44 80 TYR A N 1
ATOM 629 C CA . TYR A 1 80 ? -7.895 -0.710 11.511 1.00 98.44 80 TYR A CA 1
ATOM 630 C C . TYR A 1 80 ? -6.952 -1.631 10.742 1.00 98.44 80 TYR A C 1
ATOM 632 O O . TYR A 1 80 ? -5.779 -1.335 10.511 1.00 98.44 80 TYR A O 1
ATOM 640 N N . THR A 1 81 ? -7.497 -2.765 10.312 1.00 98.25 81 THR A N 1
ATOM 641 C CA . THR A 1 81 ? -6.853 -3.659 9.348 1.00 98.25 81 THR A CA 1
ATOM 642 C C . THR A 1 81 ? -7.469 -3.440 7.975 1.00 98.25 81 THR A C 1
ATOM 644 O O . THR A 1 81 ? -8.691 -3.466 7.842 1.00 98.25 81 THR A O 1
ATOM 647 N N . THR A 1 82 ? -6.623 -3.225 6.971 1.00 98.56 82 THR A N 1
ATOM 648 C CA . THR A 1 82 ? -7.016 -2.921 5.597 1.00 98.56 82 THR A CA 1
ATOM 649 C C . THR A 1 82 ? -6.991 -4.186 4.744 1.00 98.56 82 THR A C 1
ATOM 651 O O . THR A 1 82 ? -6.034 -4.963 4.766 1.00 98.56 82 THR A O 1
ATOM 654 N N . GLU A 1 83 ? -8.030 -4.364 3.939 1.00 98.31 83 GLU A N 1
ATOM 655 C CA . GLU A 1 83 ? -8.121 -5.362 2.881 1.00 98.31 83 GLU A CA 1
ATOM 656 C C . GLU A 1 83 ? -8.490 -4.679 1.566 1.00 98.31 83 GLU A C 1
ATOM 658 O O . GLU A 1 83 ? -9.362 -3.812 1.532 1.00 98.31 83 GLU A O 1
ATOM 663 N N . ILE A 1 84 ? -7.792 -5.047 0.490 1.00 98.00 84 ILE A N 1
ATOM 664 C CA . ILE A 1 84 ? -7.997 -4.483 -0.843 1.00 98.00 84 ILE A CA 1
ATOM 665 C C . ILE A 1 84 ? -8.339 -5.621 -1.800 1.00 98.00 84 ILE A C 1
ATOM 667 O O . ILE A 1 84 ? -7.523 -6.514 -2.031 1.00 98.00 84 ILE A O 1
ATOM 671 N N . GLU A 1 85 ? -9.533 -5.562 -2.384 1.00 97.25 85 GLU A N 1
ATOM 672 C CA . GLU A 1 85 ? -10.007 -6.496 -3.404 1.00 97.25 85 GLU A CA 1
ATOM 673 C C . GLU A 1 85 ? -10.235 -5.742 -4.718 1.00 97.25 85 GLU A C 1
ATOM 675 O O . GLU A 1 85 ? -11.201 -4.990 -4.882 1.00 97.25 85 GLU A O 1
ATOM 680 N N . GLY A 1 86 ? -9.310 -5.913 -5.665 1.00 96.94 86 GLY A N 1
ATOM 681 C CA . GLY A 1 86 ? -9.268 -5.094 -6.875 1.00 96.94 86 GLY A CA 1
ATOM 682 C C . GLY A 1 86 ? -9.019 -3.629 -6.519 1.00 96.94 86 GLY A C 1
ATOM 683 O O . GLY A 1 86 ? -7.913 -3.266 -6.131 1.00 96.94 86 GLY A O 1
ATOM 684 N N . PHE A 1 87 ? -10.060 -2.803 -6.630 1.00 98.56 87 PHE A N 1
ATOM 685 C CA . PHE A 1 87 ? -10.033 -1.390 -6.245 1.00 98.56 87 PHE A CA 1
ATOM 686 C C . PHE A 1 87 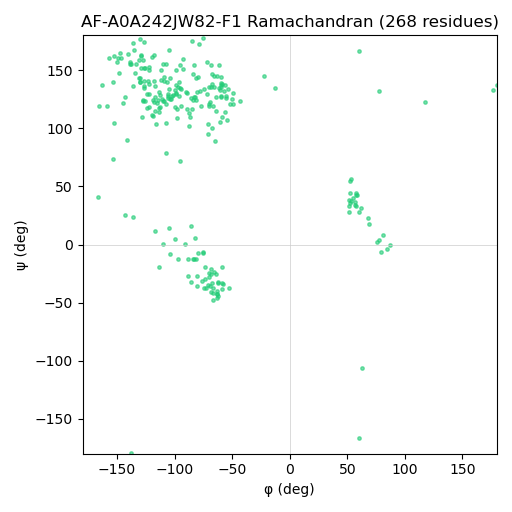? -11.001 -1.062 -5.106 1.00 98.56 87 PHE A C 1
ATOM 688 O O . PHE A 1 87 ? -11.249 0.108 -4.853 1.00 98.56 87 PHE A O 1
ATOM 695 N N . ASN A 1 88 ? -11.578 -2.055 -4.432 1.00 98.75 88 ASN A N 1
ATOM 696 C CA . ASN A 1 88 ? -12.396 -1.816 -3.247 1.00 98.75 88 ASN A CA 1
ATOM 697 C C . ASN A 1 88 ? -11.556 -1.999 -1.990 1.00 98.75 88 ASN A C 1
ATOM 699 O O . ASN A 1 88 ? -10.743 -2.919 -1.915 1.00 98.75 88 ASN A O 1
ATOM 703 N N . ILE A 1 89 ? -11.774 -1.128 -1.010 1.00 98.88 89 ILE A N 1
ATOM 704 C CA . ILE A 1 89 ? -11.064 -1.119 0.264 1.00 98.88 89 ILE A CA 1
ATOM 705 C C . ILE A 1 89 ? -12.059 -1.457 1.371 1.00 98.88 89 ILE A C 1
ATOM 707 O O . ILE A 1 89 ? -13.099 -0.811 1.483 1.00 98.88 89 ILE A O 1
ATOM 711 N N . THR A 1 90 ? -11.706 -2.389 2.245 1.00 98.81 90 THR A N 1
ATOM 712 C CA . THR A 1 90 ? -12.416 -2.652 3.500 1.00 98.81 90 THR A CA 1
ATOM 713 C C . THR A 1 90 ? -11.474 -2.373 4.660 1.00 98.81 90 THR A C 1
ATOM 715 O O . THR A 1 90 ? -10.376 -2.921 4.691 1.00 98.81 90 THR A O 1
ATOM 718 N N . ASN A 1 91 ? -11.892 -1.534 5.613 1.00 98.88 91 ASN A N 1
ATOM 719 C CA . ASN A 1 91 ? -11.216 -1.447 6.909 1.00 98.88 91 ASN A CA 1
ATOM 720 C C . ASN A 1 91 ? -12.069 -2.088 7.992 1.00 98.88 91 ASN A C 1
ATOM 722 O O . ASN A 1 91 ? -13.170 -1.613 8.267 1.00 98.88 91 ASN A O 1
ATOM 726 N N . THR A 1 92 ? -11.509 -3.101 8.644 1.00 98.75 92 THR A N 1
ATOM 727 C CA . THR A 1 92 ? -12.091 -3.737 9.826 1.00 98.75 92 THR A CA 1
ATOM 728 C C . THR A 1 92 ? -11.481 -3.133 11.078 1.00 98.75 92 THR A C 1
ATOM 730 O O . THR A 1 92 ? -10.252 -3.050 11.193 1.00 98.75 92 THR A O 1
ATOM 733 N N . TYR A 1 93 ? -12.328 -2.685 12.004 1.00 98.56 93 TYR A N 1
ATOM 734 C CA . TYR A 1 93 ? -11.877 -2.127 13.272 1.00 98.56 93 TYR A CA 1
ATOM 735 C C . TYR A 1 93 ? -11.219 -3.217 14.118 1.00 98.56 93 TYR A C 1
ATOM 737 O O . TYR A 1 93 ? -11.828 -4.229 14.460 1.00 98.56 93 TYR A O 1
ATOM 745 N N . ASN A 1 94 ? -9.949 -3.007 14.436 1.00 97.50 94 ASN A N 1
ATOM 746 C CA . ASN A 1 94 ? -9.111 -3.925 15.185 1.00 97.50 94 ASN A CA 1
ATOM 747 C C . ASN A 1 94 ? -8.218 -3.095 16.131 1.00 97.50 94 ASN A C 1
ATOM 749 O O . ASN A 1 94 ? -7.144 -2.634 15.726 1.00 97.50 94 ASN A O 1
ATOM 753 N N . PRO A 1 95 ? -8.687 -2.817 17.364 1.00 97.56 95 PRO A N 1
ATOM 754 C CA . PRO A 1 95 ? -8.003 -1.943 18.314 1.00 97.56 95 PRO A CA 1
ATOM 755 C C . PRO A 1 95 ? -6.522 -2.282 18.492 1.00 97.56 95 PRO A C 1
ATOM 757 O O . PRO A 1 95 ? -6.159 -3.429 18.739 1.00 97.56 95 PRO A O 1
ATOM 760 N N . GLY A 1 96 ? -5.661 -1.268 18.396 1.00 97.06 96 GLY A N 1
ATOM 761 C CA . GLY A 1 96 ? -4.216 -1.431 18.550 1.00 97.06 96 GLY A CA 1
ATOM 762 C C . GLY A 1 96 ? -3.508 -2.067 17.353 1.00 97.06 96 GLY A C 1
ATOM 763 O O . GLY A 1 96 ? -2.293 -2.245 17.417 1.00 97.06 96 GLY A O 1
ATOM 764 N N . LYS A 1 97 ? -4.220 -2.372 16.262 1.00 97.94 97 LYS A N 1
ATOM 765 C CA . LYS A 1 97 ? -3.642 -2.926 15.035 1.00 97.94 97 LYS A CA 1
ATOM 766 C C . LYS A 1 97 ? -3.612 -1.921 13.890 1.00 97.94 97 LYS A C 1
ATOM 768 O O . LYS A 1 97 ? -4.419 -0.996 13.833 1.00 97.94 97 LYS A O 1
ATOM 773 N N . ILE A 1 98 ? -2.685 -2.145 12.968 1.00 97.38 98 ILE A N 1
ATOM 774 C CA . ILE A 1 98 ? -2.582 -1.480 11.668 1.00 97.38 98 ILE A CA 1
ATOM 775 C C . ILE A 1 98 ? -2.281 -2.509 10.574 1.00 97.38 98 ILE A C 1
ATOM 777 O O . ILE A 1 98 ? -2.009 -3.681 10.842 1.00 97.38 98 ILE A O 1
ATOM 781 N N . SER A 1 99 ? -2.296 -2.067 9.319 1.00 97.88 99 SER A N 1
ATOM 782 C CA . SER A 1 99 ? -1.767 -2.835 8.187 1.00 97.88 99 SER A CA 1
ATOM 783 C C . SER A 1 99 ? -0.488 -2.216 7.639 1.00 97.88 99 SER A C 1
ATOM 785 O O . SER A 1 99 ? -0.223 -1.020 7.795 1.00 97.88 99 SER A O 1
ATOM 787 N N . GLY A 1 100 ? 0.315 -3.060 7.001 1.00 97.12 100 GLY A N 1
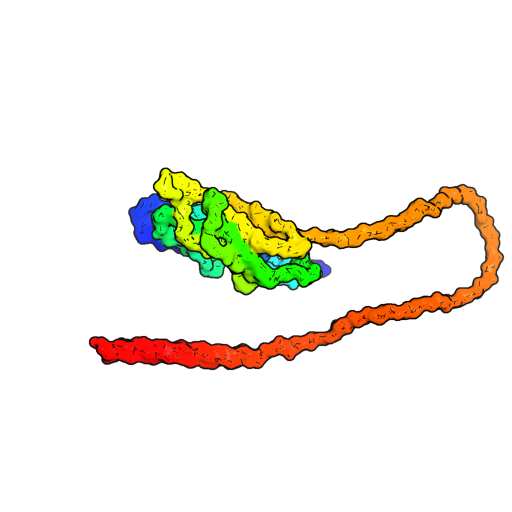ATOM 788 C CA . GLY A 1 100 ? 1.480 -2.646 6.239 1.00 97.12 100 GLY A CA 1
ATOM 789 C C . GLY A 1 100 ? 1.348 -3.129 4.806 1.00 97.12 100 GLY A C 1
ATOM 790 O O . GLY A 1 100 ? 1.117 -4.315 4.609 1.00 97.12 100 GLY A O 1
ATOM 791 N N . THR A 1 101 ? 1.522 -2.264 3.815 1.00 98.00 101 THR A N 1
ATOM 792 C CA . THR A 1 101 ? 1.520 -2.660 2.402 1.00 98.00 101 THR A CA 1
ATOM 793 C C . THR A 1 101 ? 2.785 -2.167 1.742 1.00 98.00 101 THR A C 1
ATOM 795 O O . THR A 1 101 ? 3.222 -1.037 1.953 1.00 98.00 101 THR A O 1
ATOM 798 N N . VAL A 1 102 ? 3.371 -3.038 0.937 1.00 98.00 102 VAL A N 1
ATOM 799 C CA . VAL A 1 102 ? 4.567 -2.766 0.157 1.00 98.00 102 VAL A CA 1
ATOM 800 C C . VAL A 1 102 ? 4.289 -3.000 -1.313 1.00 98.00 102 VAL A C 1
ATOM 802 O O . VAL A 1 102 ? 3.654 -3.989 -1.685 1.00 98.00 102 VAL A O 1
ATOM 805 N N . VAL A 1 103 ? 4.800 -2.093 -2.135 1.00 97.69 103 VAL A N 1
ATOM 806 C CA . VAL A 1 103 ? 4.756 -2.175 -3.590 1.00 97.69 103 VAL A CA 1
ATOM 807 C C . VAL A 1 103 ? 6.173 -2.108 -4.131 1.00 97.69 103 VAL A C 1
ATOM 809 O O . VAL A 1 103 ? 7.016 -1.36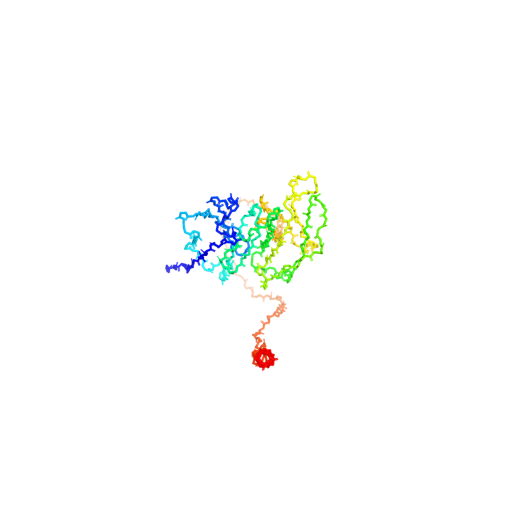8 -3.618 1.00 97.69 103 VAL A O 1
ATOM 812 N N . LYS A 1 104 ? 6.452 -2.899 -5.164 1.00 98.00 104 LYS A N 1
ATOM 813 C CA . LYS A 1 104 ? 7.726 -2.878 -5.869 1.00 98.00 104 LYS A CA 1
ATOM 814 C C . LYS A 1 104 ? 7.577 -2.200 -7.232 1.00 98.00 104 LYS A C 1
ATOM 816 O O . LYS A 1 104 ? 6.770 -2.611 -8.059 1.00 98.00 104 LYS A O 1
ATOM 821 N N . HIS A 1 105 ? 8.416 -1.195 -7.461 1.00 97.50 105 HIS A N 1
ATOM 822 C CA . HIS A 1 105 ? 8.590 -0.501 -8.727 1.00 97.50 105 HIS A CA 1
ATOM 823 C C . HIS A 1 105 ? 9.945 -0.843 -9.364 1.00 97.50 105 HIS A C 1
ATOM 825 O O . HIS A 1 105 ? 10.962 -1.026 -8.682 1.00 97.50 105 HIS A O 1
ATOM 831 N N . TRP A 1 106 ? 9.953 -0.928 -10.693 1.00 97.56 106 TRP A N 1
ATOM 832 C CA . TRP A 1 106 ? 11.127 -1.253 -11.498 1.00 97.56 106 TRP A CA 1
ATOM 833 C C . TRP A 1 106 ? 11.459 -0.110 -12.460 1.00 97.56 106 TRP A C 1
ATOM 835 O O . TRP A 1 106 ? 10.770 0.100 -13.457 1.00 97.56 106 TRP A O 1
ATOM 845 N N . GLU A 1 107 ? 12.583 0.559 -12.221 1.00 96.00 107 GLU A N 1
ATOM 846 C CA . GLU A 1 107 ? 13.162 1.562 -13.117 1.00 96.00 107 GLU A CA 1
ATOM 847 C C . GLU A 1 107 ? 14.228 0.914 -14.020 1.00 96.00 107 GLU A C 1
ATOM 849 O O . GLU A 1 107 ? 15.436 1.093 -13.850 1.00 96.00 107 GLU A O 1
ATOM 854 N N . ASP A 1 108 ? 13.785 0.106 -14.985 1.00 95.25 108 ASP A N 1
ATOM 855 C CA . ASP A 1 108 ? 14.664 -0.674 -15.879 1.00 95.25 108 ASP A CA 1
ATOM 856 C C . ASP A 1 108 ? 14.237 -0.642 -17.355 1.00 95.25 108 ASP A C 1
ATOM 858 O O . ASP A 1 108 ? 14.574 -1.529 -18.148 1.00 95.25 108 ASP A O 1
ATOM 862 N N . LYS A 1 109 ? 13.491 0.406 -17.731 1.00 93.00 109 LYS A N 1
ATOM 863 C CA . LYS A 1 109 ? 12.935 0.610 -19.079 1.00 93.00 109 LYS A CA 1
ATOM 864 C C . LYS A 1 109 ? 12.149 -0.610 -19.564 1.00 93.00 109 LYS A C 1
ATOM 866 O O . LYS A 1 109 ? 12.420 -1.147 -20.637 1.00 93.00 109 LYS A O 1
ATOM 871 N N . ASN A 1 110 ? 11.173 -1.045 -18.769 1.00 92.44 110 ASN A N 1
ATOM 872 C CA . ASN A 1 110 ? 10.308 -2.179 -19.092 1.00 92.44 110 ASN A CA 1
ATOM 873 C C . ASN A 1 110 ? 11.082 -3.487 -19.323 1.00 92.44 110 ASN A C 1
ATOM 875 O O . ASN A 1 110 ? 10.758 -4.243 -20.249 1.00 92.44 110 ASN A O 1
ATOM 879 N N . ASN A 1 111 ? 12.073 -3.747 -18.461 1.00 94.19 111 ASN A N 1
ATOM 880 C CA . ASN A 1 111 ? 12.997 -4.880 -18.523 1.00 94.19 111 ASN A CA 1
ATOM 881 C C . ASN A 1 111 ? 13.778 -4.945 -19.851 1.00 94.19 111 ASN A C 1
ATOM 883 O O . ASN A 1 111 ? 13.938 -6.013 -20.441 1.00 94.19 111 ASN A O 1
ATOM 887 N N . GLN A 1 112 ? 14.267 -3.804 -20.353 1.00 92.31 112 GLN A N 1
ATOM 888 C CA . GLN A 1 112 ? 14.971 -3.738 -21.644 1.00 92.31 112 GLN A CA 1
ATOM 889 C C . GLN A 1 112 ? 16.213 -4.644 -21.698 1.00 92.31 112 GLN A C 1
ATOM 891 O O . GLN A 1 112 ? 16.537 -5.181 -22.756 1.00 92.31 112 GLN A O 1
ATOM 896 N N . ALA A 1 113 ? 16.910 -4.802 -20.571 1.00 93.19 113 ALA A N 1
ATOM 897 C CA . ALA A 1 113 ? 18.099 -5.645 -20.466 1.00 93.19 113 ALA A CA 1
ATOM 898 C C . ALA A 1 113 ? 17.778 -7.142 -20.283 1.00 93.19 113 ALA A C 1
ATOM 900 O O . ALA A 1 113 ? 18.676 -7.966 -20.431 1.00 93.19 113 ALA A O 1
ATOM 901 N N . GLY A 1 114 ? 16.525 -7.505 -19.980 1.00 94.88 114 GLY A N 1
ATOM 902 C CA . GLY A 1 114 ? 16.117 -8.896 -19.767 1.00 94.88 114 GLY A CA 1
ATOM 903 C C . GLY A 1 114 ? 16.709 -9.544 -18.511 1.00 94.88 114 GLY A C 1
ATOM 904 O O . GLY A 1 114 ? 16.820 -10.764 -18.469 1.00 94.88 114 GLY A O 1
ATOM 905 N N . ILE A 1 115 ? 17.119 -8.744 -17.521 1.00 95.44 115 ILE A N 1
ATOM 906 C CA . ILE A 1 115 ? 17.769 -9.218 -16.285 1.00 95.44 115 ILE A CA 1
ATOM 907 C C . ILE A 1 115 ? 16.892 -9.070 -15.036 1.00 95.44 115 ILE A C 1
ATOM 909 O O . ILE A 1 115 ? 17.344 -9.396 -13.940 1.00 95.44 115 ILE A O 1
ATOM 913 N N . ARG A 1 116 ? 15.661 -8.556 -15.171 1.00 97.31 116 ARG A N 1
ATOM 914 C CA . ARG A 1 116 ? 14.726 -8.479 -14.045 1.00 97.31 116 ARG A CA 1
ATOM 915 C C . ARG A 1 116 ? 14.472 -9.897 -13.510 1.00 97.31 116 ARG A C 1
ATOM 917 O O . ARG A 1 116 ? 14.111 -10.759 -14.312 1.00 97.31 116 ARG A O 1
ATOM 924 N N . PRO A 1 117 ? 14.648 -10.149 -12.202 1.00 97.19 117 PRO A N 1
ATOM 925 C CA . PRO A 1 117 ? 14.356 -11.454 -11.627 1.00 97.19 117 PRO A CA 1
ATOM 926 C C . PRO A 1 117 ? 12.847 -11.730 -11.636 1.00 97.19 117 PRO A C 1
ATOM 928 O O . PRO A 1 117 ? 12.036 -10.805 -11.581 1.00 97.19 117 PRO A O 1
ATOM 931 N N . ASP A 1 118 ? 12.475 -13.009 -11.642 1.00 97.38 118 ASP A N 1
ATOM 932 C CA . ASP A 1 118 ? 11.067 -13.435 -11.596 1.00 97.38 118 ASP A CA 1
ATOM 933 C C . ASP A 1 118 ? 10.412 -13.157 -10.229 1.00 97.38 118 ASP A C 1
ATOM 935 O O . ASP A 1 118 ? 9.189 -13.014 -10.127 1.00 97.38 118 ASP A O 1
ATOM 939 N N . SER A 1 119 ? 11.225 -13.065 -9.173 1.00 97.75 119 SER A N 1
ATOM 940 C CA . SER A 1 119 ? 10.785 -12.729 -7.825 1.00 97.75 119 SER A CA 1
ATOM 941 C C . SER A 1 119 ? 11.853 -11.979 -7.031 1.00 97.75 119 SER A C 1
ATOM 943 O O . SER A 1 119 ? 13.041 -12.014 -7.356 1.00 97.75 119 SER A O 1
ATOM 945 N N . ILE A 1 120 ? 11.419 -11.295 -5.973 1.00 98.00 120 ILE A N 1
ATOM 946 C CA . ILE A 1 120 ? 12.302 -10.729 -4.944 1.00 98.00 120 ILE A CA 1
ATOM 947 C C . ILE A 1 120 ? 11.795 -11.120 -3.562 1.00 98.00 120 ILE A C 1
ATOM 949 O O . ILE A 1 120 ? 10.612 -11.416 -3.388 1.00 98.00 120 ILE A O 1
ATOM 953 N N . LYS A 1 121 ? 12.673 -11.069 -2.559 1.00 98.12 121 LYS A N 1
ATOM 954 C CA . LYS A 1 121 ? 12.299 -1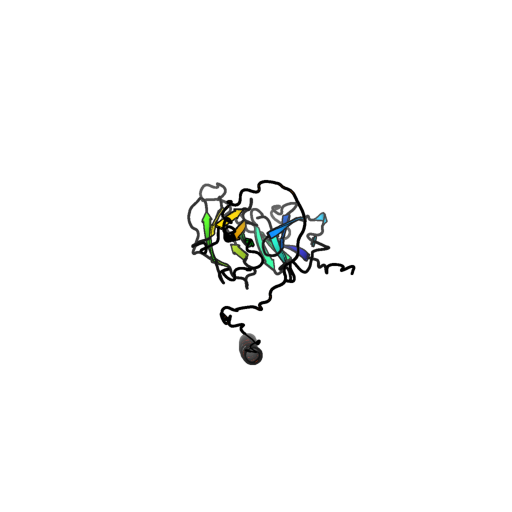1.277 -1.158 1.00 98.12 121 LYS A CA 1
ATOM 955 C C . LYS A 1 121 ? 12.434 -9.992 -0.369 1.00 98.12 121 LYS A C 1
ATOM 957 O O . LYS A 1 121 ? 13.395 -9.249 -0.539 1.00 98.12 121 LYS A O 1
ATOM 962 N N . ILE A 1 122 ? 11.498 -9.757 0.537 1.00 97.94 122 ILE A N 1
ATOM 963 C CA . ILE A 1 122 ? 11.492 -8.575 1.393 1.00 97.94 122 ILE A CA 1
ATOM 964 C C . ILE A 1 122 ? 11.307 -8.985 2.851 1.00 97.94 122 ILE A C 1
ATOM 966 O O . ILE A 1 122 ? 10.531 -9.883 3.174 1.00 97.94 122 ILE A O 1
ATOM 970 N N . GLN A 1 123 ? 12.032 -8.325 3.745 1.00 98.06 123 GLN A N 1
ATOM 971 C CA . GLN A 1 123 ? 11.986 -8.557 5.183 1.00 98.06 123 GLN A CA 1
ATOM 972 C C . GLN A 1 123 ? 11.354 -7.351 5.877 1.00 98.06 123 GLN A C 1
ATOM 974 O O . GLN A 1 123 ? 11.851 -6.233 5.737 1.00 98.06 123 GLN A O 1
ATOM 979 N N . LEU A 1 124 ? 10.305 -7.593 6.666 1.00 97.69 124 LEU A N 1
ATOM 980 C CA . LEU A 1 124 ? 9.720 -6.605 7.573 1.00 97.69 124 LEU A CA 1
ATOM 981 C C . LEU A 1 124 ? 10.556 -6.489 8.852 1.00 97.69 124 LEU A C 1
ATOM 983 O O . LEU A 1 124 ? 11.074 -7.488 9.362 1.00 97.69 124 LEU A O 1
ATOM 987 N N . TYR A 1 125 ? 10.646 -5.274 9.380 1.00 97.00 125 TYR A N 1
ATOM 988 C CA . TYR A 1 125 ? 11.277 -4.944 10.648 1.00 97.00 125 TYR A CA 1
ATOM 989 C C . TYR A 1 125 ? 10.332 -4.094 11.498 1.00 97.00 125 TYR A C 1
ATOM 991 O O . TYR A 1 125 ? 9.703 -3.176 10.978 1.00 97.00 125 TYR A O 1
ATOM 999 N N . ALA A 1 126 ? 10.292 -4.354 12.802 1.00 96.69 126 ALA A N 1
ATOM 1000 C CA . ALA A 1 126 ? 9.627 -3.528 13.806 1.00 96.69 126 ALA A CA 1
ATOM 1001 C C . ALA A 1 126 ? 10.694 -3.025 14.777 1.00 96.69 126 ALA A C 1
ATOM 1003 O O . ALA A 1 126 ? 11.438 -3.829 15.334 1.00 96.69 126 ALA A O 1
ATOM 1004 N N . ASN A 1 127 ? 10.828 -1.706 14.933 1.00 96.31 127 ASN A N 1
ATOM 1005 C CA . ASN A 1 127 ? 11.856 -1.083 15.777 1.00 96.31 127 ASN A CA 1
ATOM 1006 C C . ASN A 1 127 ? 13.288 -1.590 15.487 1.00 96.31 127 ASN A C 1
ATOM 1008 O O . ASN A 1 127 ? 14.124 -1.689 16.378 1.00 96.31 127 ASN A O 1
ATOM 1012 N N . GLY A 1 128 ? 13.573 -1.919 14.223 1.00 96.00 128 GLY A N 1
ATOM 1013 C CA . GLY A 1 128 ? 14.869 -2.446 13.785 1.00 96.00 128 GLY A CA 1
ATOM 1014 C C . GLY A 1 128 ? 15.052 -3.961 13.942 1.00 96.00 128 GLY A C 1
ATOM 1015 O O . GLY A 1 128 ? 16.054 -4.494 13.462 1.00 96.00 128 GLY A O 1
ATOM 1016 N N . GLU A 1 129 ? 14.087 -4.678 14.521 1.00 97.38 129 GLU A N 1
ATOM 1017 C CA . GLU A 1 129 ? 14.128 -6.135 14.692 1.00 97.38 129 GLU A CA 1
ATOM 1018 C C . GLU A 1 129 ? 13.320 -6.862 13.614 1.00 97.38 129 GLU A C 1
ATOM 1020 O O . GLU A 1 129 ? 12.204 -6.458 13.282 1.00 97.38 129 GLU A O 1
ATOM 1025 N N . LYS A 1 130 ? 13.871 -7.957 13.072 1.00 97.62 130 LYS A N 1
ATOM 1026 C CA . LYS A 1 130 ? 13.225 -8.752 12.014 1.00 97.62 130 LYS A CA 1
ATOM 1027 C C . LYS A 1 130 ? 11.897 -9.339 12.488 1.00 97.62 130 LYS A C 1
ATOM 1029 O O . LYS A 1 130 ? 11.836 -9.950 13.549 1.00 97.62 130 LYS A O 1
ATOM 1034 N N . GLN A 1 131 ? 10.878 -9.225 11.643 1.00 97.19 131 GLN A N 1
ATOM 1035 C CA . GLN A 1 131 ? 9.547 -9.776 11.872 1.00 97.19 131 GLN A CA 1
ATOM 1036 C C . GLN A 1 131 ? 9.255 -10.895 10.874 1.00 97.19 131 GLN A C 1
ATOM 1038 O O . GLN A 1 131 ? 9.212 -10.659 9.667 1.00 97.19 131 GLN A O 1
ATOM 1043 N N . GLY A 1 132 ? 9.040 -12.111 11.379 1.00 95.88 132 GLY A N 1
ATOM 1044 C CA . GLY A 1 132 ? 8.719 -13.274 10.550 1.00 95.88 132 GLY A CA 1
ATOM 1045 C C . GLY A 1 132 ? 9.800 -13.633 9.521 1.00 95.88 132 GLY A C 1
ATOM 1046 O O . GLY A 1 132 ? 10.939 -13.166 9.582 1.00 95.88 132 GLY A O 1
ATOM 1047 N N . GLN A 1 133 ? 9.429 -14.501 8.579 1.00 96.69 133 GLN A N 1
ATOM 1048 C CA . GLN A 1 133 ? 10.271 -14.856 7.435 1.00 96.69 133 GLN A CA 1
ATOM 1049 C C . GLN A 1 133 ? 10.136 -13.815 6.313 1.00 96.69 133 GLN A C 1
ATOM 1051 O O . GLN A 1 133 ? 9.082 -13.181 6.211 1.00 96.69 133 GLN A O 1
ATOM 1056 N N . PRO A 1 134 ? 11.155 -13.659 5.445 1.00 98.00 134 PRO A N 1
ATOM 1057 C CA . PRO A 1 134 ? 11.023 -12.844 4.248 1.00 98.00 134 PRO A CA 1
ATOM 1058 C C . PRO A 1 134 ? 9.854 -13.311 3.378 1.00 98.00 134 PRO A C 1
ATOM 1060 O O . PRO A 1 134 ? 9.676 -14.513 3.165 1.00 98.00 134 PRO A O 1
ATOM 1063 N N . VAL A 1 135 ? 9.088 -12.359 2.856 1.00 98.00 135 VAL A N 1
ATOM 1064 C CA . VAL A 1 135 ? 7.970 -12.621 1.941 1.00 98.00 135 VAL A CA 1
ATOM 1065 C C . VAL A 1 135 ? 8.415 -12.396 0.501 1.00 98.00 135 VAL A C 1
ATOM 1067 O O . VAL A 1 135 ? 9.321 -11.605 0.242 1.00 98.00 135 VAL A O 1
ATOM 1070 N N . GLU A 1 136 ? 7.810 -13.123 -0.430 1.00 97.38 136 GLU A N 1
ATOM 1071 C CA . GLU A 1 136 ? 8.169 -13.090 -1.846 1.00 97.38 136 GLU A CA 1
ATOM 1072 C C . GLU A 1 136 ? 7.202 -12.198 -2.635 1.00 97.38 136 GLU A C 1
ATOM 1074 O O . GLU A 1 136 ? 5.985 -12.327 -2.500 1.00 97.38 136 GLU A O 1
ATOM 1079 N N . LEU A 1 137 ? 7.745 -11.315 -3.476 1.00 98.06 137 LEU A N 1
ATOM 1080 C CA . LEU A 1 137 ? 6.990 -10.535 -4.458 1.00 98.06 137 LEU A CA 1
ATOM 1081 C C . LEU A 1 137 ? 7.258 -11.072 -5.862 1.00 98.06 137 LEU A C 1
ATOM 1083 O O . LEU A 1 137 ? 8.398 -11.387 -6.195 1.00 98.06 137 LEU A O 1
ATOM 1087 N N . THR A 1 138 ? 6.213 -11.138 -6.685 1.00 97.94 138 THR A N 1
ATOM 1088 C CA . THR A 1 138 ? 6.267 -11.635 -8.070 1.00 97.94 138 THR A CA 1
ATOM 1089 C C . THR A 1 138 ? 5.390 -10.782 -8.979 1.00 97.94 138 THR A C 1
ATOM 1091 O O . THR A 1 138 ? 4.481 -10.097 -8.504 1.00 97.94 138 THR A O 1
ATOM 1094 N N . GLU A 1 139 ? 5.581 -10.895 -10.294 1.00 96.25 139 GLU A N 1
ATOM 1095 C CA . GLU A 1 139 ? 4.713 -10.245 -11.287 1.00 96.25 139 GLU A CA 1
ATOM 1096 C C . GLU A 1 139 ? 3.245 -10.680 -11.167 1.00 96.25 139 GLU A C 1
ATOM 1098 O O . GLU A 1 139 ? 2.348 -9.846 -11.233 1.00 96.25 139 GLU A O 1
ATOM 1103 N N . LYS A 1 140 ? 2.982 -11.964 -10.883 1.00 95.81 140 LYS A N 1
ATOM 1104 C CA . LYS A 1 140 ? 1.615 -12.482 -10.690 1.00 95.81 140 LYS A CA 1
ATOM 1105 C C . LYS A 1 140 ? 0.898 -11.837 -9.498 1.00 95.81 140 LYS A C 1
ATOM 1107 O O . LYS A 1 140 ? -0.322 -11.711 -9.515 1.00 95.81 140 LYS A O 1
ATOM 1112 N N . GLY A 1 141 ? 1.647 -11.468 -8.460 1.00 95.50 141 GLY A N 1
ATOM 1113 C CA . GLY A 1 141 ? 1.138 -10.736 -7.299 1.00 95.50 141 GLY A CA 1
ATOM 1114 C C . GLY A 1 141 ? 1.116 -9.220 -7.498 1.00 95.50 141 GLY A C 1
ATOM 1115 O O . GLY A 1 141 ? 1.068 -8.496 -6.509 1.00 95.50 141 GLY A O 1
ATOM 1116 N N . ASN A 1 142 ? 1.236 -8.736 -8.742 1.00 96.88 142 ASN A N 1
ATOM 1117 C CA . ASN A 1 142 ? 1.406 -7.322 -9.084 1.00 96.88 142 ASN A CA 1
ATOM 1118 C C . ASN A 1 142 ? 2.552 -6.649 -8.321 1.00 96.88 142 ASN A C 1
ATOM 1120 O O . ASN A 1 142 ? 2.505 -5.447 -8.080 1.00 96.88 142 ASN A O 1
ATOM 1124 N N . TRP A 1 143 ? 3.574 -7.417 -7.924 1.00 98.12 143 TRP A N 1
ATOM 1125 C CA . TRP A 1 143 ? 4.701 -6.914 -7.145 1.00 98.12 143 TRP A CA 1
ATOM 1126 C C . TRP A 1 143 ? 4.276 -6.236 -5.823 1.00 98.12 143 TRP A C 1
ATOM 1128 O O . TRP A 1 143 ? 4.915 -5.285 -5.373 1.00 98.12 143 TRP A O 1
ATOM 1138 N N . MET A 1 144 ? 3.206 -6.734 -5.188 1.00 97.44 144 MET A N 1
ATOM 1139 C CA . MET A 1 144 ? 2.636 -6.196 -3.946 1.00 97.44 144 MET A CA 1
ATOM 1140 C C . MET A 1 144 ? 2.499 -7.256 -2.851 1.00 97.44 144 MET A C 1
ATOM 1142 O O . MET A 1 144 ? 2.299 -8.439 -3.128 1.00 97.44 144 MET A O 1
ATOM 1146 N N . TYR A 1 145 ? 2.561 -6.817 -1.593 1.00 98.00 145 TYR A N 1
ATOM 1147 C CA . TYR A 1 145 ? 2.215 -7.638 -0.431 1.00 98.00 145 TYR A CA 1
ATOM 1148 C C . TYR A 1 145 ? 1.641 -6.778 0.695 1.00 98.00 145 TYR A C 1
ATOM 1150 O O . TYR A 1 145 ? 2.068 -5.639 0.887 1.00 98.00 145 TYR A O 1
ATOM 1158 N N . SER A 1 146 ? 0.717 -7.344 1.472 1.00 97.31 146 SER A N 1
ATOM 1159 C CA . SER A 1 146 ? 0.139 -6.688 2.643 1.00 97.31 146 SER A CA 1
ATOM 1160 C C . SER A 1 146 ? 0.252 -7.573 3.880 1.00 97.31 146 SER A C 1
ATOM 1162 O O . SER A 1 146 ? -0.234 -8.703 3.912 1.00 97.31 146 SER A O 1
ATOM 1164 N N . TRP A 1 147 ? 0.876 -7.037 4.924 1.00 98.12 147 TRP A N 1
ATOM 1165 C CA . TRP A 1 147 ? 0.795 -7.563 6.277 1.00 98.12 147 TRP A CA 1
ATOM 1166 C C . TRP A 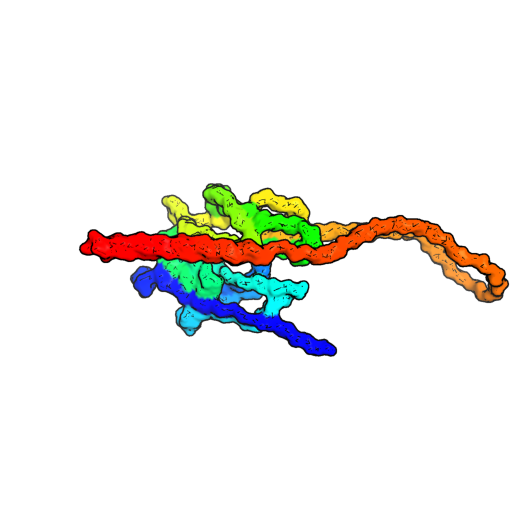1 147 ? -0.472 -7.036 6.945 1.00 98.12 147 TRP A C 1
ATOM 1168 O O . TRP A 1 147 ? -0.696 -5.825 7.004 1.00 98.12 147 TRP A O 1
ATOM 1178 N N . LYS A 1 148 ? -1.274 -7.957 7.476 1.00 96.00 148 LYS A N 1
ATOM 1179 C CA . LYS A 1 148 ? -2.458 -7.654 8.280 1.00 96.00 148 LYS A CA 1
ATOM 1180 C C . LYS A 1 148 ? -2.103 -7.700 9.771 1.00 96.00 148 LYS A C 1
ATOM 1182 O O . LYS A 1 148 ? -1.169 -8.399 10.159 1.00 96.00 148 LYS A O 1
ATOM 1187 N N . GLU A 1 149 ? -2.865 -6.968 10.581 1.00 96.56 149 GLU A N 1
ATOM 1188 C CA . GLU A 1 149 ? -2.848 -7.041 12.052 1.00 96.56 149 GLU A CA 1
ATOM 1189 C C . GLU A 1 149 ? -1.480 -6.794 12.721 1.00 96.56 149 GLU A C 1
ATOM 1191 O O . GLU A 1 149 ? -1.143 -7.397 13.746 1.00 96.56 149 GLU A O 1
ATOM 1196 N N . LEU A 1 150 ? -0.692 -5.877 12.159 1.00 97.50 150 LEU A N 1
ATOM 1197 C CA . LEU A 1 150 ? 0.550 -5.406 12.766 1.00 97.50 150 LEU A CA 1
ATOM 1198 C C . LEU A 1 150 ? 0.244 -4.611 14.041 1.00 97.50 150 LEU A C 1
ATOM 1200 O O . LEU A 1 150 ? -0.683 -3.806 14.056 1.00 97.50 150 LEU A O 1
ATOM 1204 N N . GLU A 1 151 ? 1.019 -4.813 15.105 1.00 97.69 151 GLU A N 1
ATOM 1205 C CA . GLU A 1 151 ? 0.871 -4.037 16.340 1.00 97.69 151 GLU A CA 1
ATOM 1206 C C . GLU A 1 151 ? 1.188 -2.556 16.089 1.00 97.69 151 GLU A C 1
ATOM 1208 O O . GLU A 1 151 ? 2.262 -2.209 15.606 1.00 97.69 151 GLU A O 1
ATOM 1213 N N . ALA A 1 152 ? 0.286 -1.651 16.459 1.00 96.12 152 ALA A N 1
ATOM 1214 C CA . ALA A 1 152 ? 0.537 -0.214 16.355 1.00 96.12 152 ALA A CA 1
ATOM 1215 C C . ALA A 1 152 ? 1.527 0.271 17.428 1.00 96.12 152 ALA A C 1
ATOM 1217 O O . ALA A 1 152 ? 2.248 1.254 17.230 1.00 96.12 152 ALA A O 1
ATOM 1218 N N . ARG A 1 153 ? 1.541 -0.399 18.588 1.00 96.19 153 ARG A N 1
ATOM 1219 C CA . ARG A 1 153 ? 2.320 -0.017 19.768 1.00 96.19 153 ARG A CA 1
ATOM 1220 C C . ARG A 1 153 ? 3.039 -1.209 20.381 1.00 96.19 153 ARG A C 1
ATOM 1222 O O . ARG A 1 153 ? 2.545 -2.330 20.343 1.00 96.19 153 ARG A O 1
ATOM 1229 N N . ASP A 1 154 ? 4.207 -0.950 20.954 1.00 95.94 154 ASP A N 1
ATOM 1230 C CA . ASP A 1 154 ? 4.973 -1.945 21.694 1.00 95.94 154 ASP A CA 1
ATOM 1231 C C . ASP A 1 154 ? 4.370 -2.211 23.084 1.00 95.94 154 ASP A C 1
ATOM 1233 O O . ASP A 1 154 ? 3.403 -1.577 23.515 1.00 95.94 154 ASP A O 1
ATOM 1237 N N . LYS A 1 155 ? 4.974 -3.152 23.817 1.00 95.19 155 LYS A N 1
ATOM 1238 C CA . LYS A 1 155 ? 4.564 -3.526 25.181 1.00 95.19 155 LYS A CA 1
ATOM 1239 C C . LYS A 1 155 ? 4.590 -2.368 26.191 1.00 95.19 155 LYS A C 1
ATOM 1241 O O . LYS A 1 155 ? 3.967 -2.476 27.242 1.00 95.19 155 LYS A O 1
ATOM 1246 N N . ASP A 1 156 ? 5.325 -1.295 25.893 1.00 95.50 156 ASP A N 1
ATOM 1247 C CA . ASP A 1 156 ? 5.462 -0.109 26.740 1.00 95.50 156 ASP A CA 1
ATOM 1248 C C . ASP A 1 156 ? 4.537 1.033 26.259 1.00 95.50 156 ASP A C 1
ATOM 1250 O O . ASP A 1 156 ? 4.578 2.143 26.793 1.00 95.50 156 ASP A O 1
ATOM 1254 N N . GLY A 1 157 ? 3.693 0.772 25.251 1.00 94.69 157 GLY A N 1
ATOM 1255 C CA . GLY A 1 157 ? 2.717 1.705 24.694 1.00 94.69 157 GLY A CA 1
ATOM 1256 C C . GLY A 1 157 ? 3.288 2.709 23.688 1.00 94.69 157 GLY A C 1
ATOM 1257 O O . GLY A 1 157 ? 2.570 3.629 23.281 1.00 94.69 157 GLY A O 1
ATOM 1258 N N . LYS A 1 158 ? 4.549 2.577 23.261 1.00 96.19 158 LYS A N 1
ATOM 1259 C CA . LYS A 1 158 ? 5.161 3.470 22.261 1.00 96.19 158 LYS A CA 1
ATOM 1260 C C . LYS A 1 158 ? 4.820 3.004 20.852 1.00 96.19 158 LYS A C 1
ATOM 1262 O O . LYS A 1 158 ? 4.705 1.809 20.617 1.00 96.19 158 LYS A O 1
ATOM 1267 N N . ALA A 1 159 ? 4.667 3.939 19.916 1.00 94.94 159 ALA A N 1
ATOM 1268 C CA . ALA A 1 159 ? 4.410 3.605 18.516 1.00 94.94 159 ALA A CA 1
ATOM 1269 C C . ALA A 1 159 ? 5.550 2.750 17.939 1.00 94.94 159 ALA A C 1
ATOM 1271 O O . ALA A 1 159 ? 6.726 3.048 18.165 1.00 94.94 159 ALA A O 1
ATOM 1272 N N . ILE A 1 160 ? 5.198 1.694 17.206 1.00 96.25 160 ILE A N 1
ATOM 1273 C CA . ILE A 1 160 ? 6.176 0.831 16.541 1.00 96.25 160 ILE A CA 1
ATOM 1274 C C . ILE A 1 160 ? 6.593 1.464 15.216 1.00 96.25 160 ILE A C 1
ATOM 1276 O O . ILE A 1 160 ? 5.768 1.756 14.353 1.00 96.25 160 ILE A O 1
ATOM 1280 N N . GLN A 1 161 ? 7.902 1.611 15.026 1.00 95.00 161 GLN A N 1
ATOM 1281 C CA . GLN A 1 161 ? 8.482 2.054 13.765 1.00 95.00 161 GLN A CA 1
ATOM 1282 C C . GLN A 1 161 ? 8.717 0.848 12.856 1.00 95.00 161 GLN A C 1
ATOM 1284 O O . GLN A 1 161 ? 9.692 0.105 13.021 1.00 95.00 161 GLN A O 1
ATOM 1289 N N . TYR A 1 162 ? 7.829 0.658 11.884 1.00 96.06 162 TYR A N 1
ATOM 1290 C CA . TYR A 1 162 ? 8.005 -0.357 10.853 1.00 96.06 162 TYR A CA 1
ATOM 1291 C C . TYR A 1 162 ? 8.927 0.124 9.734 1.00 96.06 162 TYR A C 1
ATOM 1293 O O . TYR A 1 162 ? 8.906 1.282 9.327 1.00 96.06 162 TYR A O 1
ATOM 1301 N N . SER A 1 163 ? 9.736 -0.795 9.218 1.00 95.19 163 SER A N 1
ATOM 1302 C CA . SER A 1 163 ? 10.547 -0.595 8.016 1.00 95.19 163 SER A CA 1
ATOM 1303 C C . SER A 1 163 ? 10.696 -1.914 7.268 1.00 95.19 163 SER A C 1
ATOM 1305 O O . SER A 1 163 ? 10.433 -2.985 7.813 1.00 95.19 163 SER A O 1
ATOM 1307 N N . ILE A 1 164 ? 11.122 -1.849 6.013 1.00 96.69 164 ILE A N 1
ATOM 1308 C CA . ILE A 1 164 ? 11.342 -3.026 5.172 1.00 96.69 164 ILE A CA 1
ATOM 1309 C C . ILE A 1 164 ? 12.746 -2.994 4.578 1.00 96.69 164 ILE A C 1
ATOM 1311 O O . ILE A 1 164 ? 13.370 -1.936 4.490 1.00 96.69 164 ILE A O 1
ATOM 1315 N N . LYS A 1 165 ? 13.249 -4.159 4.169 1.00 95.38 165 LYS A N 1
ATOM 1316 C CA . LYS A 1 165 ? 14.452 -4.286 3.338 1.00 95.38 165 LYS A CA 1
ATOM 1317 C C . LYS A 1 165 ? 14.218 -5.315 2.244 1.00 95.38 165 LYS A C 1
ATOM 1319 O O . LYS A 1 165 ? 13.692 -6.387 2.533 1.00 95.38 165 LYS A O 1
ATOM 1324 N N . GLU A 1 166 ? 14.645 -5.009 1.025 1.00 96.94 166 GLU A N 1
ATOM 1325 C CA . GLU A 1 166 ? 14.819 -6.025 -0.014 1.00 96.94 166 GLU A CA 1
ATOM 1326 C C . GLU A 1 166 ? 16.040 -6.880 0.340 1.00 96.94 166 GLU A C 1
ATOM 1328 O O . GLU A 1 166 ? 17.099 -6.364 0.706 1.00 96.94 166 GLU A O 1
ATOM 1333 N N . VAL A 1 167 ? 15.856 -8.194 0.315 1.00 95.62 167 VAL A N 1
ATOM 1334 C CA . VAL A 1 167 ? 16.880 -9.187 0.631 1.00 95.62 167 VAL A CA 1
ATOM 1335 C C . VAL A 1 167 ? 17.514 -9.633 -0.679 1.00 95.62 167 VAL A C 1
ATOM 1337 O O . VAL A 1 167 ? 16.791 -9.918 -1.629 1.00 95.62 167 VAL A O 1
ATOM 1340 N N . ASP A 1 168 ? 18.848 -9.708 -0.704 1.00 92.06 168 ASP A N 1
ATOM 1341 C CA . ASP A 1 168 ? 19.628 -10.178 -1.855 1.00 92.06 168 ASP A CA 1
ATOM 1342 C C . ASP A 1 168 ? 19.272 -9.440 -3.161 1.00 92.06 168 ASP A C 1
ATOM 1344 O O . ASP A 1 168 ? 18.888 -10.055 -4.155 1.00 92.06 168 ASP A O 1
ATOM 1348 N N . VAL A 1 169 ? 19.378 -8.102 -3.144 1.00 94.00 169 VAL A N 1
ATOM 1349 C CA . VAL A 1 169 ? 19.120 -7.249 -4.320 1.00 94.00 169 VAL A CA 1
ATOM 1350 C C . VAL A 1 169 ? 19.900 -7.779 -5.525 1.00 94.00 169 VAL A C 1
ATOM 1352 O O . VAL A 1 169 ? 21.117 -7.952 -5.452 1.00 94.00 169 VAL A O 1
ATOM 1355 N N . ALA A 1 170 ? 19.185 -8.031 -6.621 1.00 93.19 170 ALA A N 1
ATOM 1356 C CA . ALA A 1 170 ? 19.740 -8.669 -7.808 1.00 93.19 170 ALA A CA 1
ATOM 1357 C C . ALA A 1 170 ? 20.903 -7.872 -8.425 1.00 93.19 170 ALA A C 1
ATOM 1359 O O . ALA A 1 170 ? 20.879 -6.638 -8.480 1.00 93.19 170 ALA A O 1
ATOM 1360 N N . ASP A 1 171 ? 21.894 -8.593 -8.954 1.00 91.81 171 ASP A N 1
ATOM 1361 C CA . ASP A 1 171 ? 23.050 -8.000 -9.625 1.00 91.81 171 ASP A CA 1
ATOM 1362 C C . ASP A 1 171 ? 22.622 -7.036 -10.741 1.00 91.81 171 ASP A C 1
ATOM 1364 O O . ASP A 1 171 ? 21.770 -7.334 -11.579 1.00 91.81 171 ASP A O 1
ATOM 1368 N N . GLY A 1 172 ? 23.244 -5.857 -10.765 1.00 92.00 172 GLY A N 1
ATOM 1369 C CA . GLY A 1 172 ? 22.930 -4.806 -11.733 1.00 92.00 172 GLY A CA 1
ATOM 1370 C C . GLY A 1 172 ? 21.789 -3.873 -11.321 1.00 92.00 172 GLY A C 1
ATOM 1371 O O . GLY A 1 172 ? 21.515 -2.924 -12.058 1.00 92.00 172 GLY A O 1
ATOM 1372 N N . TYR A 1 173 ? 21.168 -4.075 -10.157 1.00 95.88 173 TYR A N 1
ATOM 1373 C CA . TYR A 1 173 ? 20.169 -3.165 -9.601 1.00 95.88 173 TYR A CA 1
ATOM 1374 C C . TYR A 1 173 ? 20.663 -2.452 -8.342 1.00 95.88 173 TYR A C 1
ATOM 1376 O O . TYR A 1 173 ? 21.463 -2.972 -7.569 1.00 95.88 173 TYR A O 1
ATOM 1384 N N . THR A 1 174 ? 20.159 -1.237 -8.130 1.00 95.31 174 THR A N 1
ATOM 1385 C CA . THR A 1 174 ? 20.231 -0.538 -6.839 1.00 95.31 174 THR A CA 1
ATOM 1386 C C . THR A 1 174 ? 18.824 -0.420 -6.272 1.00 95.31 174 THR A C 1
ATOM 1388 O O . THR A 1 174 ? 17.937 0.060 -6.976 1.00 95.31 174 THR A O 1
ATOM 1391 N N . ALA A 1 175 ? 18.631 -0.825 -5.016 1.00 96.44 175 ALA A N 1
ATOM 1392 C CA . ALA A 1 175 ? 17.350 -0.707 -4.329 1.00 96.44 175 ALA A CA 1
ATOM 1393 C C . ALA A 1 175 ? 17.272 0.587 -3.509 1.00 96.44 175 ALA A C 1
ATOM 1395 O O . ALA A 1 175 ? 18.184 0.905 -2.743 1.00 96.44 175 ALA A O 1
ATOM 1396 N N . THR A 1 176 ? 16.154 1.298 -3.620 1.00 96.00 176 THR A N 1
ATOM 1397 C CA . THR A 1 176 ? 15.762 2.378 -2.709 1.00 96.00 176 THR A CA 1
ATOM 1398 C C . THR A 1 176 ? 14.405 2.061 -2.094 1.00 96.00 176 THR A C 1
ATOM 1400 O O . THR A 1 176 ? 13.602 1.339 -2.683 1.00 96.00 176 THR A O 1
ATOM 1403 N N . ILE A 1 177 ? 14.173 2.546 -0.876 1.00 93.62 177 ILE A N 1
ATOM 1404 C CA . ILE A 1 177 ? 12.923 2.332 -0.147 1.00 93.62 177 ILE A CA 1
ATOM 1405 C C . ILE A 1 177 ? 12.412 3.698 0.286 1.00 93.62 177 ILE A C 1
ATOM 1407 O O . ILE A 1 177 ? 13.137 4.457 0.931 1.00 93.62 177 ILE A O 1
ATOM 1411 N N . THR A 1 178 ? 11.180 4.002 -0.091 1.00 91.50 178 THR A N 1
ATOM 1412 C CA . THR A 1 178 ? 10.464 5.233 0.236 1.00 91.50 178 THR A CA 1
ATOM 1413 C C . THR A 1 178 ? 9.079 4.890 0.793 1.00 91.50 178 THR A C 1
ATOM 1415 O O . THR A 1 178 ? 8.704 3.720 0.894 1.00 91.50 178 THR A O 1
ATOM 1418 N N . GLY A 1 179 ? 8.329 5.909 1.208 1.00 82.19 179 GLY A N 1
ATOM 1419 C CA . GLY A 1 179 ? 7.025 5.752 1.849 1.00 82.19 179 GLY A CA 1
ATOM 1420 C C . GLY A 1 179 ? 7.049 6.288 3.273 1.00 82.19 179 GLY A C 1
ATOM 1421 O O . GLY A 1 179 ? 7.868 5.889 4.097 1.00 82.19 179 GLY A O 1
ATOM 1422 N N . GLU A 1 180 ? 6.156 7.233 3.549 1.00 79.56 180 GLU A N 1
ATOM 1423 C CA . GLU A 1 180 ? 6.082 7.928 4.840 1.00 79.56 180 GLU A CA 1
ATOM 1424 C C . GLU A 1 180 ? 5.184 7.204 5.851 1.00 79.56 180 GLU A C 1
ATOM 1426 O O . GLU A 1 180 ? 5.198 7.516 7.039 1.00 79.56 180 GLU A O 1
ATOM 1431 N N . ASN A 1 181 ? 4.397 6.229 5.391 1.00 90.50 181 ASN A N 1
ATOM 1432 C CA . ASN A 1 181 ? 3.463 5.476 6.215 1.00 90.50 181 ASN A CA 1
ATOM 1433 C C . ASN A 1 181 ? 3.488 3.987 5.850 1.00 90.50 181 ASN A C 1
ATOM 1435 O O . ASN A 1 181 ? 3.817 3.605 4.728 1.00 90.50 181 ASN A O 1
ATOM 1439 N N . THR A 1 182 ? 3.104 3.138 6.798 1.00 94.31 182 THR A N 1
ATOM 1440 C CA . THR A 1 182 ? 3.204 1.682 6.645 1.00 94.31 182 THR A CA 1
ATOM 1441 C C . THR A 1 182 ? 2.246 1.113 5.609 1.00 94.31 182 THR A C 1
ATOM 1443 O O . THR A 1 182 ? 2.543 0.070 5.038 1.00 94.31 182 THR A O 1
ATOM 1446 N N . GLY A 1 183 ? 1.126 1.784 5.332 1.00 95.75 183 GLY A N 1
ATOM 1447 C CA . GLY A 1 183 ? 0.127 1.352 4.351 1.00 95.75 183 GLY A CA 1
ATOM 1448 C C . GLY A 1 183 ? 0.545 1.573 2.896 1.00 95.75 183 GLY A C 1
ATOM 1449 O O . GLY A 1 183 ? -0.145 1.120 1.987 1.00 95.75 183 GLY A O 1
ATOM 1450 N N . ASN A 1 184 ? 1.679 2.235 2.657 1.00 96.19 184 ASN A N 1
ATOM 1451 C CA . ASN A 1 184 ? 2.203 2.463 1.318 1.00 96.19 184 ASN A CA 1
ATOM 1452 C C . ASN A 1 184 ? 3.732 2.627 1.325 1.00 96.19 184 ASN A C 1
ATOM 1454 O O . ASN A 1 184 ? 4.268 3.728 1.180 1.00 96.19 184 ASN A O 1
ATOM 1458 N N . LEU A 1 185 ? 4.436 1.515 1.517 1.00 96.25 185 LEU A N 1
ATOM 1459 C CA . LEU A 1 185 ? 5.889 1.439 1.393 1.00 96.25 185 LEU A CA 1
ATOM 1460 C C . LEU A 1 185 ? 6.259 1.104 -0.054 1.00 96.25 185 LEU A C 1
ATOM 1462 O O . LEU A 1 185 ? 5.741 0.149 -0.628 1.00 96.25 185 LEU A O 1
ATOM 1466 N N . LEU A 1 186 ? 7.182 1.858 -0.640 1.00 96.25 186 LEU A N 1
ATOM 1467 C CA . LEU A 1 186 ? 7.601 1.683 -2.024 1.00 96.25 186 LEU A CA 1
ATOM 1468 C C . LEU A 1 186 ? 9.059 1.243 -2.074 1.00 96.25 186 LEU A C 1
ATOM 1470 O O . LEU A 1 186 ? 9.941 1.917 -1.549 1.00 96.25 186 LEU A O 1
ATOM 1474 N N . ILE A 1 187 ? 9.323 0.117 -2.727 1.00 97.62 187 ILE A N 1
ATOM 1475 C CA . ILE A 1 187 ? 10.681 -0.296 -3.073 1.00 97.62 187 ILE A CA 1
ATOM 1476 C C . ILE A 1 187 ? 10.900 0.012 -4.552 1.00 97.62 187 ILE A C 1
ATOM 1478 O O . ILE A 1 187 ? 10.147 -0.478 -5.385 1.00 97.62 187 ILE A O 1
ATOM 1482 N N . THR A 1 188 ? 11.971 0.713 -4.904 1.00 97.56 188 THR A N 1
ATOM 1483 C CA . THR A 1 188 ? 12.351 0.969 -6.300 1.00 97.56 188 THR A CA 1
ATOM 1484 C C . THR A 1 188 ? 13.681 0.302 -6.607 1.00 97.56 188 THR A C 1
ATOM 1486 O O . THR A 1 188 ? 14.674 0.576 -5.940 1.00 97.56 188 THR A O 1
ATOM 1489 N N . ASN A 1 189 ? 13.711 -0.584 -7.608 1.00 97.81 189 ASN A N 1
ATOM 1490 C CA . ASN A 1 189 ? 14.967 -1.091 -8.169 1.00 97.81 189 ASN A CA 1
ATOM 1491 C C . ASN A 1 189 ? 15.287 -0.345 -9.456 1.00 97.81 189 ASN A C 1
ATOM 1493 O O . ASN A 1 189 ? 14.556 -0.468 -10.439 1.00 97.81 189 ASN A O 1
ATOM 1497 N N . THR A 1 190 ? 16.414 0.356 -9.459 1.00 96.44 190 THR A N 1
ATOM 1498 C CA . THR A 1 190 ? 16.907 1.092 -10.622 1.00 96.44 190 THR A CA 1
ATOM 1499 C C . THR A 1 190 ? 18.045 0.324 -11.274 1.00 96.44 190 THR A C 1
ATOM 1501 O O . THR A 1 190 ? 19.039 -0.009 -10.620 1.00 96.44 190 THR A O 1
ATOM 1504 N N . HIS A 1 191 ? 17.912 0.054 -12.573 1.00 94.44 191 HIS A N 1
ATOM 1505 C CA . HIS A 1 191 ? 18.988 -0.507 -13.383 1.00 94.44 191 HIS A CA 1
ATOM 1506 C C . HIS A 1 191 ? 19.759 0.617 -14.079 1.00 94.44 191 HIS A C 1
ATOM 1508 O O . HIS A 1 191 ? 19.209 1.363 -14.895 1.00 94.44 191 HIS A O 1
ATOM 1514 N N . THR A 1 192 ? 21.057 0.730 -13.796 1.00 79.75 192 THR A N 1
ATOM 1515 C CA . THR A 1 192 ? 21.928 1.659 -14.519 1.00 79.75 192 THR A CA 1
ATOM 1516 C C . THR A 1 192 ? 22.490 0.981 -15.763 1.00 79.75 192 THR A C 1
ATOM 1518 O O . THR A 1 192 ? 23.295 0.053 -15.709 1.00 79.75 192 THR A O 1
ATOM 1521 N N . PHE A 1 193 ? 22.078 1.474 -16.928 1.00 73.25 193 PHE A N 1
ATOM 1522 C CA . PHE A 1 193 ? 22.666 1.057 -18.192 1.00 73.25 193 PHE A CA 1
ATOM 1523 C C . PHE A 1 193 ? 24.075 1.643 -18.276 1.00 73.25 193 PHE A C 1
ATOM 1525 O O . PHE A 1 193 ? 24.242 2.831 -18.557 1.00 73.25 193 PHE A O 1
ATOM 1532 N N . ASN A 1 194 ? 25.099 0.817 -18.061 1.00 61.50 194 ASN A N 1
ATOM 1533 C CA . ASN A 1 194 ? 26.449 1.162 -18.485 1.00 61.50 194 ASN A CA 1
ATOM 1534 C C . ASN A 1 194 ? 26.444 1.233 -20.015 1.00 61.50 194 ASN A C 1
ATOM 1536 O O . ASN A 1 194 ? 26.691 0.242 -20.701 1.00 61.50 194 ASN A O 1
ATOM 1540 N N . THR A 1 195 ? 26.142 2.404 -20.573 1.00 50.38 195 THR A N 1
ATOM 1541 C CA . THR A 1 195 ? 26.465 2.680 -21.970 1.00 50.38 195 THR A CA 1
ATOM 1542 C C . THR A 1 195 ? 27.965 2.450 -22.126 1.00 50.38 195 THR A C 1
ATOM 1544 O O . THR A 1 195 ? 28.730 3.049 -21.356 1.00 50.38 195 THR A O 1
ATOM 1547 N N . PRO A 1 196 ? 28.422 1.611 -23.076 1.00 46.41 196 PRO A N 1
ATOM 1548 C CA . PRO A 1 196 ? 29.830 1.577 -23.430 1.00 46.41 196 PRO A CA 1
ATOM 1549 C C . PRO A 1 196 ? 30.261 3.021 -23.665 1.00 46.41 196 PRO A C 1
ATOM 1551 O O . PRO A 1 196 ? 29.649 3.711 -24.483 1.00 46.41 196 PRO A O 1
ATOM 1554 N N . LYS A 1 197 ? 31.251 3.508 -22.904 1.00 37.34 197 LYS A N 1
ATOM 1555 C CA . LYS A 1 197 ? 31.861 4.803 -23.207 1.00 37.34 197 LYS A CA 1
ATOM 1556 C C . LYS A 1 197 ? 32.259 4.730 -24.671 1.00 37.34 197 LYS A C 1
ATOM 1558 O O . LYS A 1 197 ? 33.002 3.822 -25.045 1.00 37.34 197 LYS A O 1
ATOM 1563 N N . GLU A 1 198 ? 31.712 5.640 -25.469 1.00 44.12 198 GLU A N 1
ATOM 1564 C CA . GLU A 1 198 ? 32.084 5.808 -26.864 1.00 44.12 198 GLU A CA 1
ATOM 1565 C C . GLU A 1 198 ? 33.616 5.715 -26.939 1.00 44.12 198 GLU A C 1
ATOM 1567 O O . GLU A 1 198 ? 34.293 6.391 -26.147 1.00 44.12 198 GLU A O 1
ATOM 1572 N N . PRO A 1 199 ? 34.190 4.803 -27.749 1.00 40.75 199 PRO A N 1
ATOM 1573 C CA . PRO A 1 199 ? 35.634 4.693 -27.837 1.00 40.75 199 PRO A CA 1
ATOM 1574 C C . PRO A 1 199 ? 36.145 6.071 -28.230 1.00 40.75 199 PRO A C 1
ATOM 1576 O O . PRO A 1 199 ? 35.816 6.564 -29.305 1.00 40.75 199 PRO A O 1
ATOM 1579 N N . LYS A 1 200 ? 36.892 6.717 -27.326 1.00 35.38 200 LYS A N 1
ATOM 1580 C CA . LYS A 1 200 ? 37.487 8.022 -27.596 1.00 35.38 200 LYS A CA 1
ATOM 1581 C C . LYS A 1 200 ? 38.303 7.881 -28.872 1.00 35.38 200 LYS A C 1
ATOM 1583 O O . LYS A 1 200 ? 39.358 7.247 -28.867 1.00 35.38 200 LYS A O 1
ATOM 1588 N N . THR A 1 201 ? 37.802 8.456 -29.956 1.00 37.12 201 THR A N 1
ATOM 1589 C CA . THR A 1 201 ? 38.545 8.610 -31.198 1.00 37.12 201 THR A CA 1
ATOM 1590 C C . THR A 1 201 ? 39.840 9.343 -30.841 1.00 37.12 201 THR A C 1
ATOM 1592 O O . THR A 1 201 ? 39.765 10.373 -30.161 1.00 37.12 201 THR A O 1
ATOM 1595 N N . PRO A 1 202 ? 41.031 8.843 -31.214 1.00 33.12 202 PRO A N 1
ATOM 1596 C CA . PRO A 1 202 ? 42.272 9.549 -30.934 1.00 33.12 202 PRO A CA 1
ATOM 1597 C C . PRO A 1 202 ? 42.217 10.927 -31.601 1.00 33.12 202 PRO A C 1
ATOM 1599 O O . PRO A 1 202 ? 42.234 11.043 -32.826 1.00 33.12 202 PRO A O 1
ATOM 1602 N N . SER A 1 203 ? 42.111 11.976 -30.786 1.00 37.53 203 SER A N 1
ATOM 1603 C CA . SER A 1 203 ? 42.257 13.359 -31.229 1.00 37.53 203 SER A CA 1
ATOM 1604 C C . SER A 1 203 ? 43.713 13.559 -31.637 1.00 37.53 203 SER A C 1
ATOM 1606 O O . SER A 1 203 ? 44.602 13.656 -30.792 1.00 37.53 203 SER A O 1
ATOM 1608 N N . GLY A 1 204 ? 43.966 13.511 -32.943 1.00 41.00 204 GLY A N 1
ATOM 1609 C CA . GLY A 1 204 ? 45.317 13.474 -33.485 1.00 41.00 204 GLY A CA 1
ATOM 1610 C C . GLY A 1 204 ? 45.392 13.735 -34.982 1.00 41.00 204 GLY A C 1
ATOM 1611 O O . GLY A 1 204 ? 46.182 13.092 -35.659 1.00 41.00 204 GLY A O 1
ATOM 1612 N N . TYR A 1 205 ? 44.612 14.683 -35.505 1.00 29.25 205 TYR A N 1
ATOM 1613 C CA . TYR A 1 205 ? 44.908 15.294 -36.802 1.00 29.25 205 TYR A CA 1
ATOM 1614 C C . TYR A 1 205 ? 44.902 16.815 -36.652 1.00 29.25 205 TYR A C 1
ATOM 1616 O O . TYR A 1 205 ? 43.868 17.436 -36.421 1.00 29.25 205 TYR A O 1
ATOM 1624 N N . LYS A 1 206 ? 46.099 17.407 -36.739 1.00 32.56 206 LYS A N 1
ATOM 1625 C CA . LYS A 1 206 ? 46.290 18.853 -36.875 1.00 32.56 206 LYS A CA 1
ATOM 1626 C C . LYS A 1 206 ? 45.824 19.270 -38.267 1.00 32.56 206 LYS A C 1
ATOM 1628 O O . LYS A 1 206 ? 46.407 18.842 -39.258 1.00 32.56 206 LYS A O 1
ATOM 1633 N N . THR A 1 207 ? 44.829 20.142 -38.330 1.00 25.80 207 THR A N 1
ATOM 1634 C CA . THR A 1 207 ? 44.438 20.837 -39.558 1.00 25.80 207 THR A CA 1
ATOM 1635 C C . THR A 1 207 ? 45.239 22.135 -39.658 1.00 25.80 207 THR A C 1
ATOM 1637 O O . THR A 1 207 ? 45.102 23.012 -38.808 1.00 25.80 207 THR A O 1
ATOM 1640 N N . THR A 1 208 ? 46.079 22.276 -40.684 1.00 29.47 208 THR A N 1
ATOM 1641 C CA . THR A 1 208 ? 46.623 23.574 -41.119 1.00 29.47 208 THR A CA 1
ATOM 1642 C C . THR A 1 208 ? 45.920 23.993 -42.406 1.00 29.47 208 THR A C 1
ATOM 1644 O O . THR A 1 208 ? 45.857 23.217 -43.358 1.00 29.47 208 THR A O 1
ATOM 1647 N N . ASN A 1 209 ? 45.378 25.210 -42.423 1.00 32.59 209 ASN A N 1
ATOM 1648 C CA . ASN A 1 209 ? 44.563 25.755 -43.508 1.00 32.59 209 ASN A CA 1
ATOM 1649 C C . ASN A 1 209 ? 45.402 26.305 -44.688 1.00 32.59 209 ASN A C 1
ATOM 1651 O O . ASN A 1 209 ? 46.177 27.230 -44.477 1.00 32.59 209 ASN A O 1
ATOM 1655 N N . ASN A 1 210 ? 45.108 25.783 -45.897 1.00 31.17 210 ASN A N 1
ATOM 1656 C CA . ASN A 1 210 ? 44.892 26.428 -47.226 1.00 31.17 210 ASN A CA 1
ATOM 1657 C C . ASN A 1 210 ? 45.992 27.275 -47.936 1.00 31.17 210 ASN A C 1
ATOM 1659 O O . ASN A 1 210 ? 46.895 27.758 -47.262 1.00 31.17 210 ASN A O 1
ATOM 1663 N N . PRO A 1 211 ? 45.874 27.629 -49.255 1.00 46.91 211 PRO A N 1
ATOM 1664 C CA . PRO A 1 211 ? 45.042 27.102 -50.376 1.00 46.91 211 PRO A CA 1
ATOM 1665 C C . PRO A 1 211 ? 45.754 26.989 -51.773 1.00 46.91 211 PRO A C 1
ATOM 1667 O O . PRO A 1 211 ? 46.647 27.779 -52.071 1.00 46.91 211 PRO A O 1
ATOM 1670 N N . LYS A 1 212 ? 45.270 26.123 -52.696 1.00 28.47 212 LYS A N 1
ATOM 1671 C CA . LYS A 1 212 ? 45.096 26.390 -54.165 1.00 28.47 212 LYS A CA 1
ATOM 1672 C C . LYS A 1 212 ? 44.594 25.161 -54.962 1.00 28.47 212 LYS A C 1
ATOM 1674 O O . LYS A 1 212 ? 45.148 24.076 -54.850 1.00 28.47 212 LYS A O 1
ATOM 1679 N N . THR A 1 213 ? 43.582 25.366 -55.805 1.00 26.39 213 THR A N 1
ATOM 1680 C CA . THR A 1 213 ? 43.062 24.482 -56.882 1.00 26.39 213 THR A CA 1
ATOM 1681 C C . THR A 1 213 ? 43.850 24.668 -58.201 1.00 26.39 213 THR A C 1
ATOM 1683 O O . THR A 1 213 ? 44.563 25.670 -58.300 1.00 26.39 213 THR A O 1
ATOM 1686 N N . PRO A 1 214 ? 43.614 23.902 -59.299 1.00 40.50 214 PRO A N 1
ATOM 1687 C CA . PRO A 1 214 ? 43.255 22.478 -59.486 1.00 40.50 214 PRO A CA 1
ATOM 1688 C C . PRO A 1 214 ? 44.189 21.755 -60.511 1.00 40.50 214 PRO A C 1
ATOM 1690 O O . PRO A 1 214 ? 44.790 22.409 -61.355 1.00 40.50 214 PRO A O 1
ATOM 1693 N N . SER A 1 215 ? 44.253 20.415 -60.535 1.00 27.19 215 SER A N 1
ATOM 1694 C CA . SER A 1 215 ? 44.598 19.662 -61.767 1.00 27.19 215 SER A CA 1
ATOM 1695 C C . SER A 1 215 ? 44.217 18.182 -61.673 1.00 27.19 215 SER A C 1
ATOM 1697 O O . SER A 1 215 ? 44.436 17.531 -60.655 1.00 27.19 215 SER A O 1
ATOM 1699 N N . GLU A 1 216 ? 43.657 17.677 -62.768 1.00 31.47 216 GLU A N 1
ATOM 1700 C CA . GLU A 1 216 ? 43.175 16.317 -63.014 1.00 31.47 216 GLU A CA 1
ATOM 1701 C C . GLU A 1 216 ? 44.273 15.241 -62.972 1.00 31.47 216 GLU A C 1
ATOM 1703 O O . GLU A 1 216 ? 45.369 15.448 -63.488 1.00 31.47 216 GLU A O 1
ATOM 1708 N N . ALA A 1 217 ? 43.921 14.047 -62.477 1.00 28.84 217 ALA A N 1
ATOM 1709 C CA . ALA A 1 217 ? 44.417 12.767 -62.993 1.00 28.84 217 ALA A CA 1
ATOM 1710 C C . ALA A 1 217 ? 43.469 11.616 -62.594 1.00 28.84 217 ALA A C 1
ATOM 1712 O O . ALA A 1 217 ? 43.241 11.343 -61.416 1.00 28.84 217 ALA A O 1
ATOM 1713 N N . LYS A 1 218 ? 42.915 10.934 -63.603 1.00 29.48 218 LYS A N 1
ATOM 1714 C CA . LYS A 1 218 ? 42.200 9.650 -63.505 1.00 29.48 218 LYS A CA 1
ATOM 1715 C C . LYS A 1 218 ? 43.179 8.517 -63.169 1.00 29.48 218 LYS A C 1
ATOM 1717 O O . LYS A 1 218 ? 44.164 8.380 -63.883 1.00 29.48 218 LYS A O 1
ATOM 1722 N N . ALA A 1 219 ? 42.818 7.626 -62.239 1.00 28.19 219 ALA A N 1
ATOM 1723 C CA . ALA A 1 219 ? 43.060 6.179 -62.361 1.00 28.19 219 ALA A CA 1
ATOM 1724 C C . ALA A 1 219 ? 42.248 5.355 -61.332 1.00 28.19 219 ALA A C 1
ATOM 1726 O O . ALA A 1 219 ? 42.381 5.498 -60.123 1.00 28.19 219 ALA A O 1
ATOM 1727 N N . THR A 1 220 ? 41.402 4.496 -61.895 1.00 26.17 220 THR A N 1
ATOM 1728 C CA . THR A 1 220 ? 40.816 3.216 -61.447 1.00 26.17 220 THR A CA 1
ATOM 1729 C C . THR A 1 220 ? 41.397 2.495 -60.215 1.00 26.17 220 THR A C 1
ATOM 1731 O O . THR A 1 220 ? 42.596 2.232 -60.180 1.00 26.17 220 THR A O 1
ATOM 1734 N N . ASN A 1 221 ? 40.525 2.013 -59.306 1.00 29.81 221 ASN A N 1
ATOM 1735 C CA . ASN A 1 221 ? 40.303 0.572 -59.020 1.00 29.81 221 ASN A CA 1
ATOM 1736 C C . ASN A 1 221 ? 39.243 0.319 -57.916 1.00 29.81 221 ASN A C 1
ATOM 1738 O O . ASN A 1 221 ? 39.204 0.995 -56.892 1.00 29.81 221 ASN A O 1
ATOM 1742 N N . GLN A 1 222 ? 38.382 -0.676 -58.162 1.00 31.38 222 GLN A N 1
ATOM 1743 C CA . GLN A 1 222 ? 37.278 -1.174 -57.320 1.00 31.38 222 GLN A CA 1
ATOM 1744 C C . GLN A 1 222 ? 37.761 -2.104 -56.163 1.00 31.38 222 GLN A C 1
ATOM 1746 O O . GLN A 1 222 ? 38.947 -2.427 -56.095 1.00 31.38 222 GLN A O 1
ATOM 1751 N N . PRO A 1 223 ? 36.873 -2.512 -55.223 1.00 31.16 223 PRO A N 1
ATOM 1752 C CA . PRO A 1 223 ? 37.174 -2.687 -53.797 1.00 31.16 223 PRO A CA 1
ATOM 1753 C C . PRO A 1 223 ? 37.608 -4.104 -53.391 1.00 31.16 223 PRO A C 1
ATOM 1755 O O . PRO A 1 223 ? 37.262 -5.090 -54.038 1.00 31.16 223 PRO A O 1
ATOM 1758 N N . LYS A 1 224 ? 38.284 -4.214 -52.237 1.00 29.77 224 LYS A N 1
ATOM 1759 C CA . LYS A 1 224 ? 38.489 -5.483 -51.520 1.00 29.77 224 LYS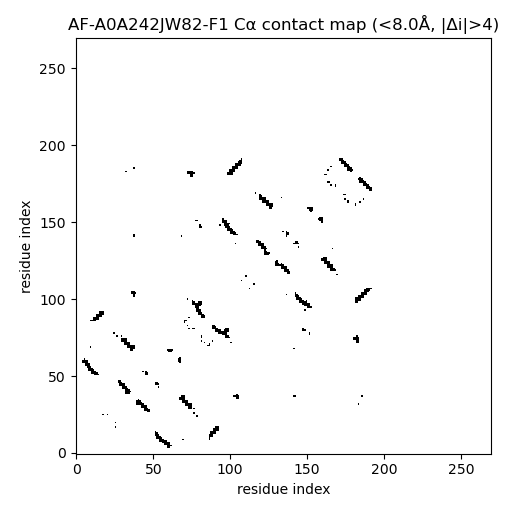 A CA 1
ATOM 1760 C C . LYS A 1 224 ? 37.751 -5.466 -50.180 1.00 29.77 224 LYS A C 1
ATOM 1762 O O . LYS A 1 224 ? 38.072 -4.693 -49.283 1.00 29.77 224 LYS A O 1
ATOM 1767 N N . THR A 1 225 ? 36.758 -6.338 -50.083 1.00 27.75 225 THR A N 1
ATOM 1768 C CA . THR A 1 225 ? 35.992 -6.730 -48.894 1.00 27.75 225 THR A CA 1
ATOM 1769 C C . THR A 1 225 ? 36.858 -7.507 -47.898 1.00 27.75 225 THR A C 1
ATOM 1771 O O . THR A 1 225 ? 37.653 -8.348 -48.323 1.00 27.75 225 THR A O 1
ATOM 1774 N N . PRO A 1 226 ? 36.614 -7.359 -46.583 1.00 31.58 226 PRO A N 1
ATOM 1775 C CA . PRO A 1 226 ? 36.807 -8.462 -45.645 1.00 31.58 226 PRO A CA 1
ATOM 1776 C C . PRO A 1 226 ? 35.473 -9.065 -45.181 1.00 31.58 226 PRO A C 1
ATOM 1778 O O . PRO A 1 226 ? 34.552 -8.379 -44.750 1.00 31.58 226 PRO A O 1
ATOM 1781 N N . SER A 1 227 ? 35.453 -10.387 -45.314 1.00 30.77 227 SER A N 1
ATOM 1782 C CA . SER A 1 227 ? 34.553 -11.441 -44.842 1.00 30.77 227 SER A CA 1
ATOM 1783 C C . SER A 1 227 ? 33.648 -11.188 -43.623 1.00 30.77 227 SER A C 1
ATOM 1785 O O . SER A 1 227 ? 34.026 -10.593 -42.619 1.00 30.77 227 SER A O 1
ATOM 1787 N N . ALA A 1 228 ? 32.462 -11.790 -43.725 1.00 29.45 228 ALA A N 1
ATOM 1788 C CA . ALA A 1 228 ? 31.315 -11.771 -42.830 1.00 29.45 228 ALA A CA 1
ATOM 1789 C C . ALA A 1 228 ? 31.524 -12.427 -41.452 1.00 29.45 228 ALA A C 1
ATOM 1791 O O . ALA A 1 228 ? 32.104 -13.505 -41.337 1.00 29.45 228 ALA A O 1
ATOM 1792 N N . LEU A 1 229 ? 30.887 -11.841 -40.432 1.00 28.05 229 LEU A N 1
ATOM 1793 C CA . LEU A 1 229 ? 30.566 -12.487 -39.158 1.00 28.05 229 LEU A CA 1
ATOM 1794 C C . LEU A 1 229 ? 29.048 -12.737 -39.141 1.00 28.05 229 LEU A C 1
ATOM 1796 O O . LEU A 1 229 ? 28.249 -11.806 -39.023 1.00 28.05 229 LEU A O 1
ATOM 1800 N N . LYS A 1 230 ? 28.644 -13.999 -39.348 1.00 30.19 230 LYS A N 1
ATOM 1801 C CA . LYS A 1 230 ? 27.244 -14.449 -39.272 1.00 30.19 230 LYS A CA 1
ATOM 1802 C C . LYS A 1 230 ? 26.714 -14.197 -37.856 1.00 30.19 230 LYS A C 1
ATOM 1804 O O . LYS A 1 230 ? 27.026 -14.951 -36.940 1.00 30.19 230 LYS A O 1
ATOM 1809 N N . ARG A 1 231 ? 25.877 -13.173 -37.683 1.00 28.36 231 ARG A N 1
ATOM 1810 C CA . ARG A 1 231 ? 24.968 -13.084 -36.533 1.00 28.36 231 ARG A CA 1
ATOM 1811 C C . ARG A 1 231 ? 23.793 -14.026 -36.785 1.00 28.36 231 ARG A C 1
ATOM 1813 O O . ARG A 1 231 ? 23.078 -13.872 -37.773 1.00 28.36 231 ARG A O 1
ATOM 1820 N N . TYR A 1 232 ? 23.621 -15.007 -35.904 1.00 30.70 232 TYR A N 1
ATOM 1821 C CA . TYR A 1 232 ? 22.393 -15.789 -35.820 1.00 30.70 232 TYR A CA 1
ATOM 1822 C C . TYR A 1 232 ? 21.249 -14.851 -35.415 1.00 30.70 232 TYR A C 1
ATOM 1824 O O . TYR A 1 232 ? 21.254 -14.290 -34.325 1.00 30.70 232 TYR A O 1
ATOM 1832 N N . LEU A 1 233 ? 20.282 -14.669 -36.310 1.00 31.94 233 LEU A N 1
ATOM 1833 C CA . LEU A 1 233 ? 18.942 -14.203 -35.963 1.00 31.94 233 LEU A CA 1
ATOM 1834 C C . LEU A 1 233 ? 18.141 -15.437 -35.526 1.00 31.94 233 LEU A C 1
ATOM 1836 O O . LEU A 1 233 ? 18.045 -16.367 -36.334 1.00 31.94 233 LEU A O 1
ATOM 1840 N N . PRO A 1 234 ? 17.530 -15.492 -34.332 1.00 28.00 234 PRO A N 1
ATOM 1841 C CA . PRO A 1 234 ? 16.468 -16.458 -34.119 1.00 28.00 234 PRO A CA 1
ATOM 1842 C C . PRO A 1 234 ? 15.244 -16.040 -34.946 1.00 28.00 234 PRO A C 1
ATOM 1844 O O . PRO A 1 234 ? 14.735 -14.924 -34.838 1.00 28.00 234 PRO A O 1
ATOM 1847 N N . LYS A 1 235 ? 14.799 -16.951 -35.815 1.00 31.33 235 LYS A N 1
ATOM 1848 C CA . LYS A 1 235 ? 13.477 -16.924 -36.442 1.00 31.33 235 LYS A CA 1
ATOM 1849 C C . LYS A 1 235 ? 12.499 -17.750 -35.599 1.00 31.33 235 LYS A C 1
ATOM 1851 O O . LYS A 1 235 ? 12.881 -18.767 -35.031 1.00 31.33 235 LYS A O 1
ATOM 1856 N N . THR A 1 236 ? 11.240 -17.322 -35.702 1.00 33.53 236 THR A N 1
ATOM 1857 C CA . THR A 1 236 ? 9.956 -18.002 -35.439 1.00 33.53 236 THR A CA 1
ATOM 1858 C C . THR A 1 236 ? 9.476 -18.179 -34.003 1.00 33.53 236 THR A C 1
ATOM 1860 O O . THR A 1 236 ? 10.192 -18.644 -33.126 1.00 33.53 236 THR A O 1
ATOM 1863 N N . GLY A 1 237 ? 8.198 -17.818 -33.834 1.00 42.31 237 GLY A N 1
ATOM 1864 C CA . GLY A 1 237 ? 7.392 -18.094 -32.660 1.00 42.31 237 GLY A CA 1
ATOM 1865 C C . GLY A 1 237 ? 7.2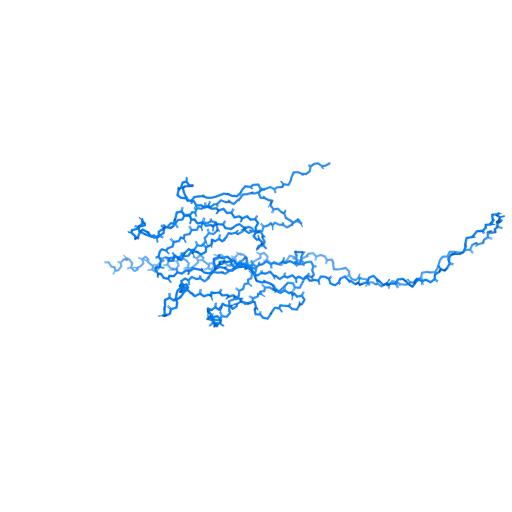08 -19.584 -32.406 1.00 42.31 237 GLY A C 1
ATOM 1866 O O . GLY A 1 237 ? 7.247 -20.410 -33.319 1.00 42.31 237 GLY A O 1
ATOM 1867 N N . GLU A 1 238 ? 6.967 -19.893 -31.140 1.00 35.03 238 GLU A N 1
ATOM 1868 C CA . GLU A 1 238 ? 6.680 -21.234 -30.666 1.00 35.03 238 GLU A CA 1
ATOM 1869 C C . GLU A 1 238 ? 5.280 -21.238 -30.043 1.00 35.03 238 GLU A C 1
ATOM 1871 O O . GLU A 1 238 ? 5.023 -20.634 -29.005 1.00 35.03 238 GLU A O 1
ATOM 1876 N N . GLN A 1 239 ? 4.345 -21.905 -30.715 1.00 42.44 239 GLN A N 1
ATOM 1877 C CA . GLN A 1 239 ? 3.074 -22.323 -30.133 1.00 42.44 239 GLN A CA 1
ATOM 1878 C C . GLN A 1 239 ? 3.358 -23.452 -29.131 1.00 42.44 239 GLN A C 1
ATOM 1880 O O . GLN A 1 239 ? 3.463 -24.615 -29.515 1.00 42.44 239 GLN A O 1
ATOM 1885 N N . ARG A 1 240 ? 3.493 -23.121 -27.845 1.00 36.72 240 ARG A N 1
ATOM 1886 C CA . ARG A 1 240 ? 3.434 -24.064 -26.712 1.00 36.72 240 ARG A CA 1
ATOM 1887 C C . ARG A 1 240 ? 2.763 -23.322 -25.549 1.00 36.72 240 ARG A C 1
ATOM 1889 O O . ARG A 1 240 ? 3.246 -22.274 -25.165 1.00 36.72 240 ARG A O 1
ATOM 1896 N N . ALA A 1 241 ? 1.655 -23.724 -24.938 1.00 38.84 241 ALA A N 1
ATOM 1897 C CA . ALA A 1 241 ? 0.858 -24.932 -25.017 1.00 38.84 241 ALA A CA 1
ATOM 1898 C C . ALA A 1 241 ? -0.596 -24.569 -24.643 1.00 38.84 241 ALA A C 1
ATOM 1900 O O . ALA A 1 241 ? -0.920 -24.381 -23.474 1.00 38.84 241 ALA A O 1
ATOM 1901 N N . VAL A 1 242 ? -1.487 -24.489 -25.634 1.00 38.66 242 VAL A N 1
ATOM 1902 C CA . VAL A 1 242 ? -2.927 -24.210 -25.427 1.00 38.66 242 VAL A CA 1
ATOM 1903 C C . VAL A 1 242 ? -3.687 -25.437 -24.875 1.00 38.66 242 VAL A C 1
ATOM 1905 O O . VAL A 1 242 ? -4.822 -25.328 -24.425 1.00 38.66 242 VAL A O 1
ATOM 1908 N N . TRP A 1 243 ? -3.056 -26.613 -24.791 1.00 33.84 243 TRP A N 1
ATOM 1909 C CA . TRP A 1 243 ? -3.726 -27.847 -24.356 1.00 33.84 243 TRP A CA 1
ATOM 1910 C C . TRP A 1 243 ? -3.837 -28.045 -22.832 1.00 33.84 243 TRP A C 1
ATOM 1912 O O . TRP A 1 243 ? -4.627 -28.880 -22.399 1.00 33.84 243 TRP A O 1
ATOM 1922 N N . MET A 1 244 ? -3.135 -27.265 -21.995 1.00 37.78 244 MET A N 1
ATOM 1923 C CA . MET A 1 244 ? -3.264 -27.400 -20.528 1.00 37.78 244 MET A CA 1
ATOM 1924 C C . MET A 1 244 ? -4.444 -26.626 -19.921 1.00 37.78 244 MET A C 1
ATOM 1926 O O . MET A 1 244 ? -4.841 -26.917 -18.793 1.00 37.78 244 MET A O 1
ATOM 1930 N N . MET A 1 245 ? -5.085 -25.720 -20.672 1.00 38.09 245 MET A N 1
ATOM 1931 C CA . MET A 1 245 ? -6.291 -25.026 -20.193 1.00 38.09 245 MET A CA 1
ATOM 1932 C C . MET A 1 245 ? -7.540 -25.923 -20.168 1.00 38.09 245 MET A C 1
ATOM 1934 O O . MET A 1 245 ? -8.474 -25.633 -19.426 1.00 38.09 245 MET A O 1
ATOM 1938 N N . VAL A 1 246 ? -7.561 -27.043 -20.904 1.00 40.78 246 VAL A N 1
ATOM 1939 C CA . VAL A 1 246 ? -8.740 -27.933 -20.944 1.00 40.78 246 VAL A CA 1
ATOM 1940 C C . VAL A 1 246 ? -8.710 -28.998 -19.835 1.00 40.78 246 VAL A C 1
ATOM 1942 O O . VAL A 1 246 ? -9.762 -29.397 -19.345 1.00 40.78 246 VAL A O 1
ATOM 1945 N N . ALA A 1 247 ? -7.533 -29.410 -19.346 1.00 39.28 247 ALA A N 1
ATOM 1946 C CA . ALA A 1 247 ? -7.441 -30.400 -18.264 1.00 39.28 247 ALA A CA 1
ATOM 1947 C C . ALA A 1 247 ? -7.671 -29.795 -16.861 1.00 39.28 247 ALA A C 1
ATOM 1949 O O . ALA A 1 247 ? -8.304 -30.427 -16.015 1.00 39.28 247 ALA A O 1
ATOM 1950 N N . GLY A 1 248 ? -7.221 -28.555 -16.616 1.00 36.31 248 GLY A N 1
ATOM 1951 C CA . GLY A 1 248 ? -7.361 -27.889 -15.310 1.00 36.31 248 GLY A CA 1
ATOM 1952 C C . GLY A 1 248 ? -8.809 -27.552 -14.924 1.00 36.31 248 GLY A C 1
ATOM 1953 O O . GLY A 1 248 ? -9.180 -27.651 -13.754 1.00 36.31 248 GLY A O 1
ATOM 1954 N N . LEU A 1 249 ? -9.659 -27.239 -15.909 1.00 41.81 249 LEU A N 1
ATOM 1955 C CA . LEU A 1 249 ? -11.082 -26.952 -15.681 1.00 41.81 249 LEU A CA 1
ATOM 1956 C C . LEU A 1 249 ? -11.892 -28.202 -15.283 1.00 41.81 249 LEU A C 1
ATOM 1958 O O . LEU A 1 249 ? -12.855 -28.087 -14.527 1.00 41.81 249 LEU A O 1
ATOM 1962 N N . ILE A 1 250 ? -11.483 -29.405 -15.708 1.00 47.69 250 ILE A N 1
ATOM 1963 C CA . ILE A 1 250 ? -12.178 -30.662 -15.363 1.00 47.69 250 ILE A CA 1
ATOM 1964 C C . ILE A 1 250 ? -11.863 -31.097 -13.915 1.00 47.69 250 ILE A C 1
ATOM 1966 O O . ILE A 1 250 ? -12.726 -31.640 -13.221 1.00 47.69 250 ILE A O 1
ATOM 1970 N N . VAL A 1 251 ? -10.666 -30.789 -13.402 1.00 50.25 251 VAL A N 1
ATOM 1971 C CA . VAL A 1 251 ? -10.280 -31.113 -12.013 1.00 50.25 251 VAL A CA 1
ATOM 1972 C C . VAL A 1 251 ? -10.957 -30.177 -10.998 1.00 50.25 251 VAL A C 1
ATOM 1974 O O . VAL A 1 251 ? -11.418 -30.636 -9.955 1.00 50.25 251 VAL A O 1
ATOM 1977 N N . LEU A 1 252 ? -11.125 -28.886 -11.308 1.00 50.25 252 LEU A N 1
ATOM 1978 C CA . LEU A 1 252 ? -11.808 -27.944 -10.403 1.00 50.25 252 LEU A CA 1
ATOM 1979 C C . LEU A 1 252 ? -13.327 -28.187 -10.311 1.00 50.25 252 LEU A C 1
ATOM 1981 O O . LEU A 1 252 ? -13.905 -28.060 -9.228 1.00 50.25 252 LEU A O 1
ATOM 1985 N N . LEU A 1 253 ? -13.976 -28.609 -11.404 1.00 52.53 253 LEU A N 1
ATOM 1986 C CA . LEU A 1 253 ? -15.406 -28.947 -11.387 1.00 52.53 253 LEU A CA 1
ATOM 1987 C C . LEU A 1 253 ? -15.704 -30.220 -10.576 1.00 52.53 253 LEU A C 1
ATOM 1989 O O . LEU A 1 253 ? -16.711 -30.271 -9.868 1.00 52.53 253 LEU A O 1
ATOM 1993 N N . THR A 1 254 ? -14.820 -31.223 -10.611 1.00 59.00 254 THR A N 1
ATOM 1994 C CA . THR A 1 254 ? -15.009 -32.475 -9.852 1.00 59.00 254 THR A CA 1
ATOM 1995 C C . THR A 1 254 ? -14.794 -32.290 -8.347 1.00 59.00 254 THR A C 1
ATOM 1997 O O . THR A 1 254 ? -15.571 -32.827 -7.554 1.00 59.00 254 THR A O 1
ATOM 2000 N N . ILE A 1 255 ? -13.829 -31.458 -7.933 1.00 63.03 255 ILE A N 1
ATOM 2001 C CA . ILE A 1 255 ? -13.599 -31.125 -6.514 1.00 63.03 255 ILE A CA 1
ATOM 2002 C C . ILE A 1 255 ? -14.757 -30.283 -5.949 1.00 63.03 255 ILE A C 1
ATOM 2004 O O . ILE A 1 255 ? -15.234 -30.554 -4.844 1.00 63.03 255 ILE A O 1
ATOM 2008 N N . SER A 1 256 ? -15.272 -29.317 -6.719 1.00 61.06 256 SER A N 1
ATOM 2009 C CA . SER A 1 256 ? -16.411 -28.485 -6.303 1.00 61.06 256 SER A CA 1
ATOM 2010 C C . SER A 1 256 ? -17.715 -29.291 -6.175 1.00 61.06 256 SER A C 1
ATOM 2012 O O . SER A 1 256 ? -18.426 -29.166 -5.173 1.00 61.06 256 SER A O 1
ATOM 2014 N N . MET A 1 257 ? -18.001 -30.208 -7.116 1.00 64.06 257 MET A N 1
ATOM 2015 C CA . MET A 1 257 ? -19.146 -31.127 -6.997 1.00 64.06 257 MET A CA 1
ATOM 2016 C C . MET A 1 257 ? -19.020 -32.076 -5.801 1.00 64.06 257 MET A C 1
ATOM 2018 O O . MET A 1 257 ? -20.010 -32.301 -5.102 1.00 64.06 257 MET A O 1
ATOM 2022 N N . TYR A 1 258 ? -17.822 -32.605 -5.526 1.00 75.06 258 TYR A N 1
ATOM 2023 C CA . TYR A 1 258 ? -17.591 -33.471 -4.367 1.00 75.06 258 TYR A CA 1
ATOM 2024 C C . TYR A 1 258 ? -17.827 -32.728 -3.042 1.00 75.06 258 TYR A C 1
ATOM 2026 O O . TYR A 1 258 ? -18.514 -33.243 -2.155 1.00 75.06 258 TYR A O 1
ATOM 2034 N N . TYR A 1 259 ? -17.349 -31.484 -2.931 1.00 74.12 259 TYR A N 1
ATOM 2035 C CA . TYR A 1 259 ? -17.570 -30.643 -1.751 1.00 74.12 259 TYR A CA 1
ATOM 2036 C C . TYR A 1 259 ? -19.063 -30.326 -1.537 1.00 74.12 259 TYR A C 1
ATOM 2038 O O . TYR A 1 259 ? -19.580 -30.438 -0.421 1.00 74.12 259 TYR A O 1
ATOM 2046 N N . PHE A 1 260 ? -19.799 -30.016 -2.611 1.00 70.38 260 PHE A N 1
ATOM 2047 C CA . PHE A 1 260 ? -21.246 -29.783 -2.538 1.00 70.38 260 PHE A CA 1
ATOM 2048 C C . PHE A 1 260 ? -22.043 -31.043 -2.172 1.00 70.38 260 PHE A C 1
ATOM 2050 O O . PHE A 1 260 ? -23.007 -30.956 -1.403 1.00 70.38 260 PHE A O 1
ATOM 2057 N N . TYR A 1 261 ? -21.638 -32.214 -2.672 1.00 75.44 261 TYR A N 1
ATOM 2058 C CA . TYR A 1 261 ? -22.259 -33.496 -2.336 1.00 75.44 261 TYR A CA 1
ATOM 2059 C C . TYR A 1 261 ? -22.109 -33.828 -0.841 1.00 75.44 261 TYR A C 1
ATOM 2061 O O . TYR A 1 261 ? -23.105 -34.134 -0.180 1.00 75.44 261 TYR A O 1
ATOM 2069 N N . GLN A 1 262 ? -20.907 -33.663 -0.273 1.00 71.31 262 GLN A N 1
ATOM 2070 C CA . GLN A 1 262 ? -20.661 -33.876 1.163 1.00 71.31 262 GLN A CA 1
ATOM 2071 C C . GLN A 1 262 ? -21.468 -32.902 2.036 1.00 71.31 262 GLN A C 1
ATOM 2073 O O . GLN A 1 262 ? -22.152 -33.318 2.973 1.00 71.31 262 GLN A O 1
ATOM 2078 N N . LYS A 1 263 ? -21.503 -31.610 1.677 1.00 69.56 263 LYS A N 1
ATOM 2079 C CA . LYS A 1 263 ? -22.264 -30.584 2.417 1.00 69.56 263 LYS A CA 1
ATOM 2080 C C . LYS A 1 263 ? -23.787 -30.792 2.364 1.00 69.56 263 LYS A C 1
ATOM 2082 O O . LYS A 1 263 ? -24.507 -30.282 3.226 1.00 69.56 263 LYS A O 1
ATOM 2087 N N . LYS A 1 264 ? -24.308 -31.486 1.345 1.00 66.00 264 LYS A N 1
ATOM 2088 C CA . LYS A 1 264 ? -25.740 -31.815 1.223 1.00 66.00 264 LYS A CA 1
ATOM 2089 C C . LYS A 1 264 ? -26.110 -33.100 1.970 1.00 66.00 264 LYS A C 1
ATOM 2091 O O . LYS A 1 264 ? -27.219 -33.169 2.486 1.00 66.00 264 LYS A O 1
ATOM 2096 N N . LYS A 1 265 ? -25.198 -34.076 2.060 1.00 66.56 265 LYS A N 1
ATOM 2097 C CA . LYS A 1 265 ? -25.390 -35.299 2.856 1.00 66.56 265 LYS A CA 1
ATOM 2098 C C . LYS A 1 265 ? -25.449 -34.988 4.356 1.00 66.56 265 LYS A C 1
ATOM 2100 O O . LYS A 1 265 ? -26.417 -35.355 5.001 1.00 66.56 265 LYS A O 1
ATOM 2105 N N . ILE A 1 266 ? -24.509 -34.185 4.861 1.00 64.81 266 ILE A N 1
ATOM 2106 C CA . ILE A 1 266 ? -24.451 -33.786 6.283 1.00 64.81 266 ILE A CA 1
ATOM 2107 C C . ILE A 1 266 ? -25.727 -33.049 6.736 1.00 64.81 266 ILE A C 1
ATOM 2109 O O . ILE A 1 266 ? -26.168 -33.213 7.864 1.00 64.81 266 ILE A O 1
ATOM 2113 N N . ARG A 1 267 ? -26.361 -32.275 5.845 1.00 61.78 267 ARG A N 1
ATOM 2114 C CA . ARG A 1 267 ? -27.609 -31.542 6.132 1.00 61.78 267 ARG A CA 1
ATOM 2115 C C . ARG A 1 267 ? -28.887 -32.387 6.073 1.00 61.78 267 ARG A C 1
ATOM 2117 O O . ARG A 1 267 ? -29.950 -31.854 6.360 1.00 61.78 267 ARG A O 1
ATOM 2124 N N . 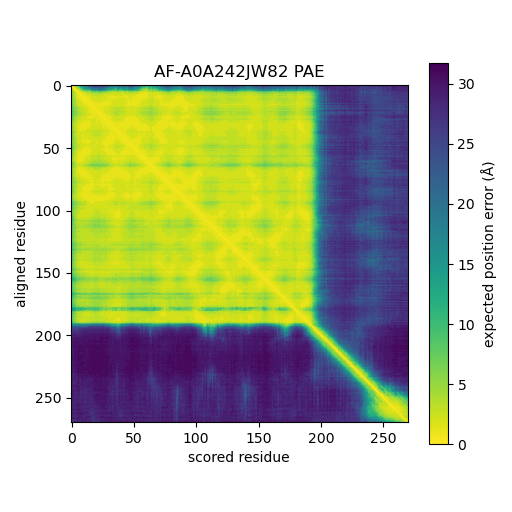LYS A 1 268 ? -28.814 -33.648 5.640 1.00 54.12 268 LYS A N 1
ATOM 2125 C CA . LYS A 1 268 ? -29.954 -34.581 5.669 1.00 54.12 268 LYS A CA 1
ATOM 2126 C C . LYS A 1 268 ? -29.940 -35.509 6.885 1.00 54.12 268 LYS A C 1
ATOM 2128 O O . LYS A 1 268 ? -30.953 -36.149 7.134 1.00 54.12 268 LYS A O 1
ATOM 2133 N N . ASP A 1 269 ? -28.822 -35.554 7.606 1.00 57.47 269 ASP A N 1
ATOM 2134 C CA . ASP A 1 269 ? -28.616 -36.404 8.781 1.00 57.47 269 ASP A CA 1
ATOM 2135 C C . ASP A 1 269 ? -28.689 -35.596 10.107 1.00 57.47 269 ASP A C 1
ATOM 2137 O O . ASP A 1 269 ? -28.291 -36.097 11.158 1.00 57.47 269 ASP A O 1
ATOM 2141 N N . GLN A 1 270 ? -29.198 -34.353 10.056 1.00 47.53 270 GLN A N 1
ATOM 2142 C CA . GLN A 1 270 ? -29.615 -33.511 11.193 1.00 47.53 270 GLN A CA 1
ATOM 2143 C C . GLN A 1 270 ? -31.107 -33.206 11.080 1.00 47.53 270 GLN A C 1
ATOM 2145 O O . GLN A 1 270 ? -31.764 -33.144 12.141 1.00 47.53 270 GLN A O 1
#

Nearest PDB structures (foldseek):
  1d2p-assembly1_A  TM=9.851E-01  e=6.245E-25  Staphylococcus aureus
  1d2o-assembly1_B  TM=9.837E-01  e=5.909E-25  Staphylococcus aureus
  6m3y-assembly1_A  TM=3.410E-01  e=7.228E-07  Lacticaseibacillus rhamnosus
  4jox-assembly1_A  TM=3.854E-01  e=5.588E+00  Bacillus thuringiensis

pLDDT: mean 80.54, std 25.88, range [25.8, 98.88]

Mean predicted aligned error: 14.15 Å